Protein AF-A0A9E7ER27-F1 (afdb_monomer_lite)

Sequence (332 aa):
MGSEGPSVVTVHVTGFKKFHGVSENPTEIIVRNLKGFMQKKGLPEGLVLGSCNVLEAAGEGALPRLYETLQLAVAGQRNETSNRGQIIWLHLGVNSGATRFAIENQAVNEATFRCPDEMGWKPQRVPIVYSDGSIARVREEQGRGGAKGLHEELWKDEGGDKGRKRAVTGERGREGAGGIYQAGQQGQIQQRSSDKEKEREQRERNALATRGWAYLSDEDSIRGSCETSLPVNEIVKALSKMGYNITPSDDAGRFVCNFVYYHSLLFAEQNGMKSLFVHVPLFLTIDEETQMEFVASLLKKKRHQYRTIEVFWRQADHSLICKEGRLRVRLQ

Structure (mmCIF, N/CA/C/O backbone):
data_AF-A0A9E7ER27-F1
#
_entry.id   AF-A0A9E7ER27-F1
#
loop_
_atom_site.group_PDB
_atom_site.id
_atom_site.type_symbol
_atom_site.label_atom_id
_atom_site.label_alt_id
_atom_site.label_comp_id
_atom_site.label_asym_id
_atom_site.label_entity_id
_atom_site.label_seq_id
_atom_site.pdbx_PDB_ins_code
_atom_site.Cartn_x
_atom_site.Cartn_y
_atom_site.Cartn_z
_atom_site.occupancy
_atom_site.B_iso_or_equiv
_atom_site.auth_seq_id
_atom_site.auth_comp_id
_atom_site.auth_asym_id
_atom_site.auth_atom_id
_atom_site.pdbx_PDB_model_num
ATOM 1 N N . MET A 1 1 ? -8.167 -12.922 38.224 1.00 37.00 1 MET A N 1
ATOM 2 C CA . MET A 1 1 ? -8.742 -12.614 36.898 1.00 37.00 1 MET A CA 1
ATOM 3 C C . MET A 1 1 ? -8.026 -11.380 36.367 1.00 37.00 1 MET A C 1
ATOM 5 O O . MET A 1 1 ? -8.475 -10.271 36.620 1.00 37.00 1 MET A O 1
ATOM 9 N N . GLY A 1 2 ? -6.848 -11.549 35.762 1.00 40.88 2 GLY A N 1
ATOM 10 C CA . GLY A 1 2 ? -6.137 -10.427 35.150 1.00 40.88 2 GLY A CA 1
ATOM 11 C C . GLY A 1 2 ? -6.887 -10.019 33.891 1.00 40.88 2 GLY A C 1
ATOM 12 O O . GLY A 1 2 ? -6.973 -10.806 32.954 1.00 40.88 2 GLY A O 1
ATOM 13 N N . SER A 1 3 ? -7.497 -8.838 33.886 1.00 44.44 3 SER A N 1
ATOM 14 C CA . SER A 1 3 ? -8.027 -8.256 32.660 1.00 44.44 3 SER A CA 1
ATOM 15 C C . SER A 1 3 ? -6.837 -7.892 31.777 1.00 44.44 3 SER A C 1
ATOM 17 O O . SER A 1 3 ? -6.185 -6.875 32.015 1.00 44.44 3 SER A O 1
ATOM 19 N N . GLU A 1 4 ? -6.520 -8.730 30.793 1.00 51.72 4 GLU A N 1
ATOM 20 C CA . GLU A 1 4 ? -5.626 -8.333 29.709 1.00 51.72 4 GLU A CA 1
ATOM 21 C C . GLU A 1 4 ? -6.205 -7.069 29.071 1.00 51.72 4 GLU A C 1
ATOM 23 O O . GLU A 1 4 ? -7.316 -7.079 28.525 1.00 51.72 4 GLU A O 1
ATOM 28 N N . GLY A 1 5 ? -5.477 -5.958 29.208 1.00 51.84 5 GLY A N 1
ATOM 29 C CA . GLY A 1 5 ? -5.817 -4.704 28.551 1.00 51.84 5 GLY A CA 1
ATOM 30 C C . GLY A 1 5 ? -5.948 -4.896 27.034 1.00 51.84 5 GLY A C 1
ATOM 31 O O . GLY A 1 5 ? -5.444 -5.877 26.479 1.00 51.84 5 GLY A O 1
ATOM 32 N N . PRO A 1 6 ? -6.652 -3.994 26.333 1.00 57.59 6 PRO A N 1
ATOM 33 C CA . PRO A 1 6 ? -6.825 -4.108 24.892 1.00 57.59 6 PRO A CA 1
ATOM 34 C C . PRO A 1 6 ? -5.461 -4.155 24.188 1.00 57.59 6 PRO A C 1
ATOM 36 O O . PRO A 1 6 ? -4.615 -3.289 24.397 1.00 57.59 6 PRO A O 1
ATOM 39 N N . SER A 1 7 ? -5.264 -5.165 23.338 1.00 71.50 7 SER A N 1
ATOM 40 C CA . SER A 1 7 ? -4.071 -5.309 22.500 1.00 71.50 7 SER A CA 1
ATOM 41 C C . SER A 1 7 ? -3.900 -4.064 21.624 1.00 71.50 7 SER A C 1
ATOM 43 O O . SER A 1 7 ? -4.784 -3.758 20.814 1.00 71.50 7 SER A O 1
ATOM 45 N N . VAL A 1 8 ? -2.784 -3.354 21.790 1.00 84.50 8 VAL A N 1
ATOM 46 C CA . VAL A 1 8 ? -2.450 -2.171 20.989 1.00 84.50 8 VAL A CA 1
ATOM 47 C C . VAL A 1 8 ? -2.109 -2.604 19.563 1.00 84.50 8 VAL A C 1
ATOM 49 O O . VAL A 1 8 ? -1.438 -3.613 19.355 1.00 84.50 8 VAL A O 1
ATOM 52 N N . VAL A 1 9 ? -2.580 -1.855 18.573 1.00 88.25 9 VAL A N 1
ATOM 53 C CA . VAL A 1 9 ? -2.272 -2.060 17.157 1.00 88.25 9 VAL A CA 1
ATOM 54 C C . VAL A 1 9 ? -1.560 -0.822 16.634 1.00 88.25 9 VAL A C 1
ATOM 56 O O . VAL A 1 9 ? -2.124 0.270 16.676 1.00 88.25 9 VAL A O 1
ATOM 59 N N . THR A 1 10 ? -0.350 -0.989 16.112 1.00 91.62 10 THR A N 1
ATOM 60 C CA . THR A 1 10 ? 0.417 0.088 15.483 1.00 91.62 10 THR A CA 1
ATOM 61 C C . THR A 1 10 ? 0.338 -0.046 13.970 1.00 91.62 10 THR A C 1
ATOM 63 O O . THR A 1 10 ? 0.730 -1.072 13.415 1.00 91.62 10 THR A O 1
ATOM 66 N N . VAL A 1 11 ? -0.146 0.993 13.289 1.00 94.31 11 VAL A N 1
ATOM 67 C CA . VAL A 1 11 ? -0.220 1.025 11.825 1.00 94.31 11 VAL A CA 1
ATOM 68 C C . VAL A 1 11 ? 0.791 2.012 11.274 1.00 94.31 11 VAL A C 1
ATOM 70 O O . VAL A 1 11 ? 0.765 3.193 11.613 1.00 94.31 11 VAL A O 1
ATOM 73 N N . HIS A 1 12 ? 1.660 1.532 10.399 1.00 96.38 12 HIS A N 1
ATOM 74 C CA . HIS A 1 12 ? 2.573 2.356 9.620 1.00 96.38 12 HIS A CA 1
ATOM 75 C C . HIS A 1 12 ? 2.038 2.459 8.200 1.00 96.38 12 HIS A C 1
ATOM 77 O O . HIS A 1 12 ? 1.644 1.451 7.616 1.00 96.38 12 HIS A O 1
ATOM 83 N N . VAL A 1 13 ? 2.020 3.668 7.648 1.00 98.19 13 VAL A N 1
ATOM 84 C CA . VAL A 1 13 ? 1.407 3.937 6.349 1.00 98.19 13 VAL A CA 1
ATOM 85 C C . VAL A 1 13 ? 2.461 4.406 5.364 1.00 98.19 13 VAL A C 1
ATOM 87 O O . VAL A 1 13 ? 3.286 5.263 5.692 1.00 98.19 13 VAL A O 1
ATOM 90 N N . THR A 1 14 ? 2.432 3.875 4.144 1.00 98.50 14 THR A N 1
ATOM 91 C CA . THR A 1 14 ? 3.245 4.412 3.055 1.00 98.50 14 THR A CA 1
ATOM 92 C C . THR A 1 14 ? 2.420 4.809 1.849 1.00 98.50 14 THR A C 1
ATOM 94 O O . THR A 1 14 ? 1.388 4.212 1.565 1.00 98.50 14 THR A O 1
ATOM 97 N N . GLY A 1 15 ? 2.922 5.791 1.113 1.00 98.19 15 GLY A N 1
ATOM 98 C CA . GLY A 1 15 ? 2.423 6.192 -0.200 1.00 98.19 15 GLY A CA 1
ATOM 99 C C . GLY A 1 15 ? 3.591 6.302 -1.168 1.00 98.19 15 GLY A C 1
ATOM 100 O O . GLY A 1 15 ? 4.733 6.037 -0.788 1.00 98.19 15 GLY A O 1
ATOM 101 N N . PHE A 1 16 ? 3.331 6.730 -2.395 1.00 97.06 16 PHE A N 1
ATOM 102 C CA . PHE A 1 16 ? 4.373 6.914 -3.402 1.00 97.06 16 PHE A CA 1
ATOM 103 C C . PHE A 1 16 ? 4.450 8.366 -3.828 1.00 97.06 16 PHE A C 1
ATOM 105 O O . PHE A 1 16 ? 3.424 9.035 -3.920 1.00 97.06 16 PHE A O 1
ATOM 112 N N . LYS A 1 17 ? 5.661 8.834 -4.136 1.00 94.88 17 LYS A N 1
ATOM 113 C CA . LYS A 1 17 ? 5.862 10.115 -4.811 1.00 94.88 17 LYS A CA 1
ATOM 114 C C . LYS A 1 17 ? 5.131 10.141 -6.155 1.00 94.88 17 LYS A C 1
ATOM 116 O O . LYS A 1 17 ? 4.705 9.110 -6.692 1.00 94.88 17 LYS A O 1
ATOM 121 N N . LYS A 1 18 ? 4.994 11.335 -6.724 1.00 89.31 18 LYS A N 1
ATOM 122 C CA . LYS A 1 18 ? 4.611 11.489 -8.135 1.00 89.31 18 LYS A CA 1
ATOM 123 C C . LYS A 1 18 ? 5.526 10.700 -9.082 1.00 89.31 18 LYS A C 1
ATOM 125 O O . LYS A 1 18 ? 6.693 10.468 -8.776 1.00 89.31 18 LYS A O 1
ATOM 130 N N . PHE A 1 19 ? 4.976 10.337 -10.236 1.00 82.00 19 PHE A N 1
ATOM 131 C CA . PHE A 1 19 ? 5.692 9.687 -11.331 1.00 82.00 19 PHE A CA 1
ATOM 132 C C . PHE A 1 19 ? 5.338 10.333 -12.678 1.00 82.00 19 PHE A C 1
ATOM 134 O O . PHE A 1 19 ? 4.418 11.152 -12.761 1.00 82.00 19 PHE A O 1
ATOM 141 N N . HIS A 1 20 ? 6.077 9.983 -13.729 1.00 67.19 20 HIS A N 1
ATOM 142 C CA . HIS A 1 20 ? 5.993 10.581 -15.056 1.00 67.19 20 HIS A CA 1
ATOM 143 C C . HIS A 1 20 ? 4.550 10.692 -15.563 1.00 67.19 20 HIS A C 1
ATOM 145 O O . HIS A 1 20 ? 3.798 9.718 -15.606 1.00 67.19 20 HIS A O 1
ATOM 151 N N . GLY A 1 21 ? 4.186 11.902 -15.995 1.00 63.62 21 GLY A N 1
ATOM 152 C CA . GLY A 1 21 ? 2.881 12.202 -16.588 1.00 63.62 21 GLY A CA 1
ATOM 153 C C . GLY A 1 21 ? 1.751 12.449 -15.587 1.00 63.62 21 GLY A C 1
ATOM 154 O O . GLY A 1 21 ? 0.652 12.797 -16.010 1.00 63.62 21 GLY A O 1
ATOM 155 N N . VAL A 1 22 ? 2.004 12.326 -14.281 1.00 65.06 22 VAL A N 1
ATOM 156 C CA . VAL A 1 22 ? 1.027 12.628 -13.232 1.00 65.06 22 VAL A CA 1
ATOM 157 C C . VAL A 1 22 ? 1.534 13.818 -12.418 1.00 65.06 22 VAL A C 1
ATOM 159 O O . VAL A 1 22 ? 2.542 13.724 -11.719 1.00 65.06 22 VAL A O 1
ATOM 162 N N . SER A 1 23 ? 0.846 14.962 -12.515 1.00 73.56 23 SER A N 1
ATOM 163 C CA . SER A 1 23 ? 1.220 16.181 -11.780 1.00 73.56 23 SER A CA 1
ATOM 164 C C . SER A 1 23 ? 1.167 15.986 -10.264 1.00 73.56 23 SER A C 1
ATOM 166 O O . SER A 1 23 ? 1.916 16.637 -9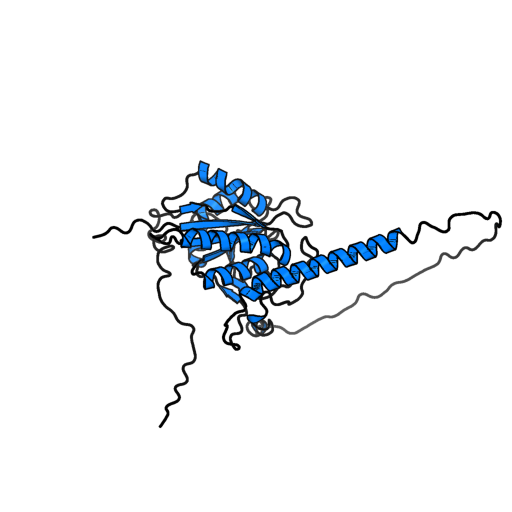.537 1.00 73.56 23 SER A O 1
ATOM 168 N N . GLU A 1 24 ? 0.313 15.068 -9.806 1.00 85.00 24 GLU A N 1
ATOM 169 C CA . GLU A 1 24 ? 0.005 14.845 -8.402 1.00 85.00 24 GLU A CA 1
ATOM 170 C C . GLU A 1 24 ? -0.392 13.386 -8.133 1.00 85.00 24 GLU A C 1
ATOM 172 O O . GLU A 1 24 ? -1.309 12.858 -8.761 1.00 85.00 24 GLU A O 1
ATOM 177 N N . ASN A 1 25 ? 0.289 12.722 -7.196 1.00 94.12 25 ASN A N 1
ATOM 178 C CA . ASN A 1 25 ? -0.083 11.379 -6.754 1.00 94.12 25 ASN A CA 1
ATOM 179 C C . ASN A 1 25 ? -0.953 11.481 -5.486 1.00 94.12 25 ASN A C 1
ATOM 181 O O . ASN A 1 25 ? -0.429 11.896 -4.449 1.00 94.12 25 ASN A O 1
ATOM 185 N N . PRO A 1 26 ? -2.232 11.054 -5.524 1.00 96.38 26 PRO A N 1
ATOM 186 C CA . PRO A 1 26 ? -3.130 11.074 -4.367 1.00 96.38 26 PRO A CA 1
ATOM 187 C C . PRO A 1 26 ? -2.516 10.479 -3.099 1.00 96.38 26 PRO A C 1
ATOM 189 O O . PRO A 1 26 ? -2.680 11.006 -2.001 1.00 96.38 26 PRO A O 1
ATOM 192 N N . THR A 1 27 ? -1.748 9.397 -3.244 1.00 97.69 27 THR A N 1
ATOM 193 C CA . THR A 1 27 ? -1.165 8.679 -2.104 1.00 97.69 27 THR A CA 1
ATOM 194 C C . THR A 1 27 ? -0.058 9.464 -1.409 1.00 97.69 27 THR A C 1
ATOM 196 O O . THR A 1 27 ? 0.111 9.326 -0.199 1.00 97.69 27 THR A O 1
ATOM 199 N N . GLU A 1 28 ? 0.664 10.327 -2.131 1.00 97.44 28 GLU A N 1
ATOM 200 C CA . GLU A 1 28 ? 1.649 11.230 -1.535 1.00 97.44 28 GLU A CA 1
ATOM 201 C C . GLU A 1 28 ? 0.965 12.219 -0.586 1.00 97.44 28 GLU A C 1
ATOM 203 O O . GLU A 1 28 ? 1.408 12.404 0.549 1.00 97.44 28 GLU A O 1
ATOM 208 N N . ILE A 1 29 ? -0.133 12.823 -1.042 1.00 97.25 29 ILE A N 1
ATOM 209 C CA . ILE A 1 29 ? -0.886 13.832 -0.290 1.00 97.25 29 ILE A CA 1
ATOM 210 C C . ILE A 1 29 ? -1.576 13.200 0.909 1.00 97.25 29 ILE A C 1
ATOM 212 O O . ILE A 1 29 ? -1.400 13.674 2.034 1.00 97.25 29 ILE A O 1
ATOM 216 N N . ILE A 1 30 ? -2.275 12.082 0.688 1.00 98.31 30 ILE A N 1
ATOM 217 C CA . ILE A 1 30 ? -2.963 11.348 1.749 1.00 98.31 30 ILE A CA 1
ATOM 218 C C . ILE A 1 30 ? -1.990 11.030 2.882 1.00 98.31 30 ILE A C 1
ATOM 220 O O . ILE A 1 30 ? -2.252 11.359 4.035 1.00 98.31 30 ILE A O 1
ATOM 224 N N . VAL A 1 31 ? -0.830 10.448 2.570 1.00 97.88 31 VAL A N 1
ATOM 225 C CA . VAL A 1 31 ? 0.126 10.009 3.595 1.00 97.88 31 VAL A CA 1
ATOM 226 C C . VAL A 1 31 ? 0.788 11.181 4.313 1.00 97.88 31 VAL A C 1
ATOM 228 O O . VAL A 1 31 ? 0.968 11.113 5.530 1.00 97.88 31 VAL A O 1
ATOM 231 N N . ARG A 1 32 ? 1.097 12.280 3.613 1.00 97.69 32 ARG A N 1
ATOM 232 C CA . ARG A 1 32 ? 1.622 13.504 4.247 1.00 97.69 32 ARG A CA 1
ATOM 233 C C . ARG A 1 32 ? 0.618 14.120 5.224 1.00 97.69 32 ARG A C 1
ATOM 235 O O . ARG A 1 32 ? 1.011 14.567 6.302 1.00 97.69 32 ARG A O 1
ATOM 242 N N . ASN A 1 33 ? -0.667 14.103 4.876 1.00 97.81 33 ASN A N 1
ATOM 243 C CA . ASN A 1 33 ? -1.721 14.764 5.645 1.00 97.81 33 ASN A CA 1
ATOM 244 C C . ASN A 1 33 ? -2.359 13.857 6.713 1.00 97.81 33 ASN A C 1
ATOM 246 O O . ASN A 1 33 ? -2.969 14.362 7.663 1.00 97.81 33 ASN A O 1
ATOM 250 N N . LEU A 1 34 ? -2.191 12.532 6.613 1.00 96.69 34 LEU A N 1
ATOM 251 C CA . LEU A 1 34 ? -2.889 11.538 7.436 1.00 96.69 34 LEU A CA 1
ATOM 252 C C . LEU A 1 34 ? -2.716 11.763 8.936 1.00 96.69 34 LEU A C 1
ATOM 254 O O . LEU A 1 34 ? -3.693 11.711 9.6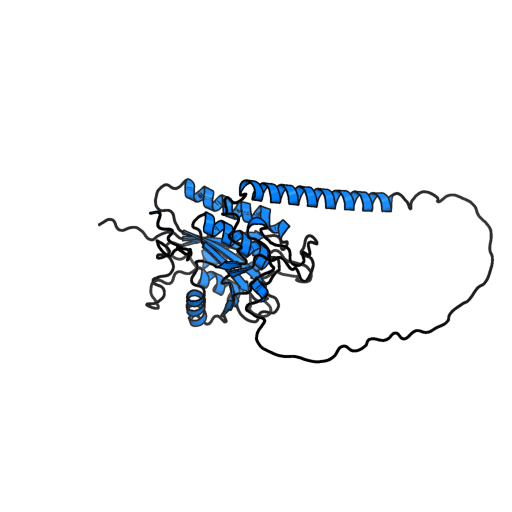80 1.00 96.69 34 LEU A O 1
ATOM 258 N N . LYS A 1 35 ? -1.496 12.058 9.397 1.00 95.38 35 LYS A N 1
ATOM 259 C CA . LYS A 1 35 ? -1.239 12.268 10.829 1.00 95.38 35 LYS A CA 1
ATOM 260 C C . LYS A 1 35 ? -2.052 13.438 11.387 1.00 95.38 35 LYS A C 1
ATOM 262 O O . LYS A 1 35 ? -2.719 13.282 12.408 1.00 95.38 35 LYS A O 1
ATOM 267 N N . GLY A 1 36 ? -2.039 14.582 10.702 1.00 96.00 36 GLY A N 1
ATOM 268 C CA . GLY A 1 36 ? -2.812 15.760 11.105 1.00 96.00 36 GLY A CA 1
ATOM 269 C C . GLY A 1 36 ? -4.320 15.530 10.998 1.00 96.00 36 GLY A C 1
ATOM 270 O O . GLY A 1 36 ? -5.079 15.961 11.865 1.00 96.00 36 GLY A O 1
ATOM 271 N N . PHE A 1 37 ? -4.760 14.797 9.974 1.00 95.56 37 PHE A N 1
ATOM 272 C CA . PHE A 1 37 ? -6.163 14.430 9.796 1.00 95.56 37 PHE A CA 1
ATOM 273 C C . PHE A 1 37 ? -6.677 13.531 10.930 1.00 95.56 37 PHE A C 1
ATOM 275 O O . PHE A 1 37 ? -7.705 13.824 11.543 1.00 95.56 37 PHE A O 1
ATOM 282 N N . MET A 1 38 ? -5.927 12.481 11.278 1.00 92.25 38 MET A N 1
ATOM 283 C CA . MET A 1 38 ? -6.289 11.550 12.351 1.00 92.25 38 MET A CA 1
ATOM 284 C C . MET A 1 38 ? -6.231 12.204 13.736 1.00 92.25 38 MET A C 1
ATOM 286 O O . MET A 1 38 ? -7.061 11.891 14.585 1.00 92.25 38 MET A O 1
ATOM 290 N N . GLN A 1 39 ? -5.315 13.152 13.965 1.00 91.50 39 GLN A N 1
ATOM 291 C CA . GLN A 1 39 ? -5.285 13.947 15.200 1.00 91.50 39 GLN A CA 1
ATOM 292 C C . GLN A 1 39 ? -6.556 14.788 15.375 1.00 91.50 39 GLN A C 1
ATOM 294 O O . GLN A 1 39 ? -7.099 14.844 16.474 1.00 91.50 39 GLN A O 1
ATOM 299 N N . LYS A 1 40 ? -7.063 15.397 14.295 1.00 93.19 40 LYS A N 1
ATOM 300 C CA . LYS A 1 40 ? -8.311 16.178 14.323 1.00 93.19 40 LYS A CA 1
ATOM 301 C C . LYS A 1 40 ? -9.553 15.298 14.491 1.00 93.19 40 LYS A C 1
ATOM 303 O O . LYS A 1 40 ? -10.481 15.682 15.193 1.00 93.19 40 LYS A O 1
ATOM 308 N N . LYS A 1 41 ? -9.584 14.128 13.845 1.00 89.25 41 LYS A N 1
ATOM 309 C CA . LYS A 1 41 ? -10.714 13.179 13.902 1.00 89.25 41 LYS A CA 1
ATOM 310 C C . LYS A 1 41 ? -10.763 12.346 15.185 1.00 89.25 41 LYS A C 1
ATOM 312 O O . LYS A 1 41 ? -11.825 11.817 15.508 1.00 89.25 41 LYS A O 1
ATOM 317 N N . GLY A 1 42 ? -9.635 12.211 15.875 1.00 86.12 42 GLY A N 1
ATOM 318 C CA . GLY A 1 42 ? -9.448 11.278 16.979 1.00 86.12 42 GLY A CA 1
ATOM 319 C C . GLY A 1 42 ? -9.028 9.889 16.490 1.00 86.12 42 GLY A C 1
ATOM 320 O O . GLY A 1 42 ? -9.596 9.331 15.546 1.00 86.12 42 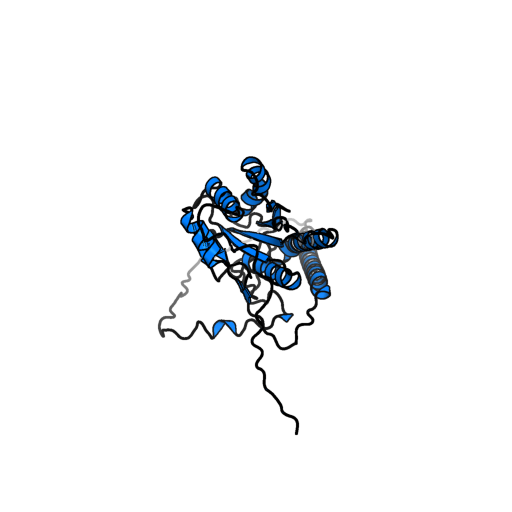GLY A O 1
ATOM 321 N N . LEU A 1 43 ? -8.024 9.319 17.158 1.00 84.50 43 LEU A N 1
ATOM 322 C CA . LEU A 1 43 ? -7.609 7.933 16.955 1.00 84.50 43 LEU A CA 1
ATOM 323 C C . LEU A 1 43 ? -8.496 6.997 17.798 1.00 84.50 43 LEU A C 1
ATOM 325 O O . LEU A 1 43 ? -8.802 7.326 18.945 1.00 84.50 43 LEU A O 1
ATOM 329 N N . PRO A 1 44 ? -8.916 5.836 17.262 1.00 82.62 44 PRO A N 1
ATOM 330 C CA . PRO A 1 44 ? -9.591 4.808 18.046 1.00 82.62 44 PRO A CA 1
ATOM 331 C C . PRO A 1 44 ? -8.753 4.349 19.240 1.00 82.62 44 PRO A C 1
ATOM 333 O O . PRO A 1 44 ? -7.528 4.260 19.156 1.00 82.62 44 PRO A O 1
ATOM 336 N N . GLU A 1 45 ? -9.423 3.965 20.324 1.00 83.12 45 GLU A N 1
ATOM 337 C CA . GLU A 1 45 ? -8.763 3.352 21.475 1.00 83.12 45 GLU A CA 1
ATOM 338 C C . GLU A 1 45 ? -7.996 2.083 21.058 1.00 83.12 45 GLU A C 1
ATOM 340 O O . GLU A 1 45 ? -8.527 1.205 20.367 1.00 83.12 45 GLU A O 1
ATOM 345 N N . GLY A 1 46 ? -6.732 1.993 21.475 1.00 82.88 46 GLY A N 1
ATOM 346 C CA . GLY A 1 46 ? -5.847 0.877 21.144 1.00 82.88 46 GLY A CA 1
ATOM 347 C C . GLY A 1 46 ? -5.251 0.918 19.732 1.00 82.88 46 GLY A C 1
ATOM 348 O O . GLY A 1 46 ? -4.596 -0.049 19.355 1.00 82.88 46 GLY A O 1
ATOM 349 N N . LEU A 1 47 ? -5.445 1.995 18.958 1.00 88.25 47 LEU A N 1
ATOM 350 C CA . LEU A 1 47 ? -4.749 2.221 17.688 1.00 88.25 47 LEU A CA 1
ATOM 351 C C . LEU A 1 47 ? -3.658 3.288 17.845 1.00 88.25 47 LEU A C 1
ATOM 353 O O . LEU A 1 47 ? -3.935 4.420 18.239 1.00 88.25 47 LEU A O 1
ATOM 357 N N . VAL A 1 48 ? -2.438 2.957 17.434 1.00 90.56 48 VAL A N 1
ATOM 358 C CA . VAL A 1 48 ? -1.323 3.896 17.292 1.00 90.56 48 VAL A CA 1
ATOM 359 C C . VAL A 1 48 ? -1.034 4.087 15.807 1.00 90.56 48 VAL A C 1
ATOM 361 O O . VAL A 1 48 ? -0.755 3.132 15.086 1.00 90.56 48 VAL A O 1
ATOM 364 N N . LEU A 1 49 ? -1.077 5.331 15.329 1.00 92.94 49 LEU A N 1
ATOM 365 C CA . LEU A 1 49 ? -0.553 5.661 14.006 1.00 92.94 49 LEU A CA 1
ATOM 366 C C . LEU A 1 49 ? 0.961 5.870 14.127 1.00 92.94 49 LEU A C 1
ATOM 368 O O . LEU A 1 49 ? 1.403 6.839 14.745 1.00 92.94 49 LEU A O 1
ATOM 372 N N . GLY A 1 50 ? 1.732 4.937 13.571 1.00 93.31 50 GLY A N 1
ATOM 373 C CA . GLY A 1 50 ? 3.190 4.956 13.543 1.00 93.31 50 GLY A CA 1
ATOM 374 C C . GLY A 1 50 ? 3.739 5.949 12.515 1.00 93.31 50 GLY A C 1
ATOM 375 O O . GLY A 1 50 ? 3.350 7.118 12.462 1.00 93.31 50 GLY A O 1
ATOM 376 N N . SER A 1 51 ? 4.680 5.500 11.687 1.00 95.25 51 SER A N 1
ATOM 377 C CA . SER A 1 51 ? 5.256 6.340 10.632 1.00 95.25 51 SER A CA 1
ATOM 378 C C . SER A 1 51 ? 4.309 6.490 9.439 1.00 95.25 51 SER A C 1
ATOM 380 O O . SER A 1 51 ? 3.574 5.571 9.086 1.00 95.25 51 SER A O 1
ATOM 382 N N . CYS A 1 52 ? 4.355 7.660 8.803 1.00 97.38 52 CYS A N 1
ATOM 383 C CA . CYS A 1 52 ? 3.711 7.950 7.524 1.00 97.38 52 CYS A CA 1
ATOM 384 C C . CYS A 1 52 ? 4.817 8.358 6.543 1.00 97.38 52 CYS A C 1
ATOM 386 O O . CYS A 1 52 ? 5.373 9.447 6.674 1.00 97.38 52 CYS A O 1
ATOM 388 N N . ASN A 1 53 ? 5.196 7.465 5.626 1.00 97.25 53 ASN A N 1
ATOM 389 C CA . ASN A 1 53 ? 6.374 7.632 4.768 1.00 97.25 53 ASN A CA 1
ATOM 390 C C . ASN A 1 53 ? 6.002 7.627 3.282 1.00 97.25 53 ASN A C 1
ATOM 392 O O . ASN A 1 53 ? 5.261 6.767 2.820 1.00 97.25 53 ASN A O 1
ATOM 396 N N . VAL A 1 54 ? 6.566 8.551 2.508 1.00 97.88 54 VAL A N 1
ATOM 397 C CA . VAL A 1 54 ? 6.403 8.571 1.047 1.00 97.88 54 VAL A CA 1
ATOM 398 C C . VAL A 1 54 ? 7.622 7.906 0.407 1.00 97.88 54 VAL A C 1
ATOM 400 O O . VAL A 1 54 ? 8.753 8.325 0.656 1.00 97.88 54 VAL A O 1
ATOM 403 N N . LEU A 1 55 ? 7.391 6.856 -0.379 1.00 97.56 55 LEU A N 1
ATOM 404 C CA . LEU A 1 55 ? 8.409 6.085 -1.093 1.00 97.56 55 LEU A CA 1
ATOM 405 C C . LEU A 1 55 ? 8.651 6.662 -2.491 1.00 97.56 55 LEU A C 1
ATOM 407 O O . LEU A 1 55 ? 7.756 7.274 -3.077 1.00 97.56 55 LEU A O 1
ATOM 411 N N . GLU A 1 56 ? 9.838 6.438 -3.053 1.00 95.56 56 GLU A N 1
ATOM 412 C CA . GLU A 1 56 ? 10.071 6.694 -4.478 1.00 95.56 56 GLU A CA 1
ATOM 413 C C . GLU A 1 56 ? 9.110 5.853 -5.326 1.00 95.56 56 GLU A C 1
ATOM 415 O O . GLU A 1 56 ? 8.879 4.680 -5.030 1.00 95.56 56 GLU A O 1
ATOM 420 N N . ALA A 1 57 ? 8.583 6.414 -6.414 1.00 94.25 57 ALA A N 1
ATOM 421 C CA . ALA A 1 57 ? 7.816 5.659 -7.406 1.00 94.25 57 ALA A CA 1
ATOM 422 C C . ALA A 1 57 ? 8.749 4.869 -8.349 1.00 94.25 57 ALA A C 1
ATOM 424 O O . ALA A 1 57 ? 8.621 4.912 -9.571 1.00 94.25 57 ALA A O 1
ATOM 425 N N . ALA A 1 58 ? 9.714 4.164 -7.756 1.00 94.88 58 ALA A N 1
ATOM 426 C CA . ALA A 1 58 ? 10.719 3.348 -8.418 1.00 94.88 58 ALA A CA 1
ATOM 427 C C . ALA A 1 58 ? 10.925 2.056 -7.630 1.00 94.88 58 ALA A C 1
ATOM 429 O O . ALA A 1 58 ? 10.987 2.099 -6.405 1.00 94.88 58 ALA A O 1
ATOM 430 N N . GLY A 1 59 ? 11.023 0.913 -8.310 1.00 92.94 59 GLY A N 1
ATOM 431 C CA . GLY A 1 59 ? 11.064 -0.398 -7.654 1.00 92.94 59 GLY A CA 1
ATOM 432 C C . GLY A 1 59 ? 12.272 -0.531 -6.725 1.00 92.94 59 GLY A C 1
ATOM 433 O O . GLY A 1 59 ? 12.131 -0.510 -5.503 1.00 92.94 59 GLY A O 1
ATOM 434 N N . GLU A 1 60 ? 13.475 -0.581 -7.300 1.00 93.44 60 GLU A N 1
ATOM 435 C CA . GLU A 1 60 ? 14.726 -0.632 -6.526 1.00 93.44 60 GLU A CA 1
ATOM 436 C C . GLU A 1 60 ? 14.950 0.644 -5.691 1.00 93.44 60 GLU A C 1
ATOM 438 O O . GLU A 1 60 ? 15.506 0.576 -4.593 1.00 93.44 60 GLU A O 1
ATOM 443 N N . GLY A 1 61 ? 14.481 1.799 -6.179 1.00 94.81 61 GLY A N 1
ATOM 444 C CA . GLY A 1 61 ? 14.592 3.089 -5.490 1.00 94.81 61 GLY A CA 1
ATOM 445 C C . GLY A 1 61 ? 13.742 3.205 -4.220 1.00 94.81 61 GLY A C 1
ATOM 446 O O . GLY A 1 61 ? 14.112 3.933 -3.301 1.00 94.81 61 GLY A O 1
ATOM 447 N N . ALA A 1 62 ? 12.631 2.469 -4.123 1.00 96.50 62 ALA A N 1
ATOM 448 C CA . ALA A 1 62 ? 11.777 2.447 -2.936 1.00 96.50 62 ALA A CA 1
ATOM 449 C C . ALA A 1 62 ? 12.363 1.602 -1.794 1.00 96.50 62 ALA A C 1
ATOM 451 O O . ALA A 1 62 ? 12.056 1.861 -0.626 1.00 96.50 62 ALA A O 1
ATOM 452 N N . LEU A 1 63 ? 13.203 0.607 -2.112 1.00 95.44 63 LEU A N 1
ATOM 453 C CA . LEU A 1 63 ? 13.682 -0.391 -1.150 1.00 95.44 63 LEU A CA 1
ATOM 454 C C . LEU A 1 63 ? 14.403 0.196 0.069 1.00 95.44 63 LEU A C 1
ATOM 456 O O . LEU A 1 63 ? 14.068 -0.231 1.175 1.00 95.44 63 LEU A O 1
ATOM 460 N N . PRO A 1 64 ? 15.334 1.166 -0.055 1.00 95.06 64 PRO A N 1
ATOM 461 C CA . PRO A 1 64 ? 16.052 1.679 1.110 1.00 95.06 64 PRO A CA 1
ATOM 462 C C . PRO A 1 64 ? 15.107 2.256 2.168 1.00 95.06 64 PRO A C 1
ATOM 464 O O . PRO A 1 64 ? 15.181 1.883 3.338 1.00 95.06 64 PRO A O 1
ATOM 467 N N . ARG A 1 65 ? 14.156 3.106 1.753 1.00 95.62 65 ARG A N 1
ATOM 468 C CA . ARG A 1 65 ? 13.189 3.721 2.673 1.00 95.62 65 ARG A CA 1
ATOM 469 C C . ARG A 1 65 ? 12.149 2.722 3.171 1.00 95.62 65 ARG A C 1
ATOM 471 O O . ARG A 1 65 ? 11.720 2.822 4.323 1.00 95.62 65 ARG A O 1
ATOM 478 N N . LEU A 1 66 ? 11.740 1.774 2.326 1.00 96.62 66 LEU A N 1
ATOM 479 C CA . LEU A 1 66 ? 10.839 0.693 2.715 1.00 96.62 66 LEU A CA 1
ATOM 480 C C . LEU A 1 66 ? 11.463 -0.135 3.841 1.00 96.62 66 LEU A C 1
ATOM 482 O O . LEU A 1 66 ? 10.896 -0.202 4.927 1.00 96.62 66 LEU A O 1
ATOM 486 N N . TYR A 1 67 ? 12.646 -0.706 3.622 1.00 95.44 67 TYR A N 1
ATOM 487 C CA . TYR A 1 67 ? 13.297 -1.569 4.604 1.00 95.44 67 TYR A CA 1
ATOM 488 C C . TYR A 1 67 ? 13.703 -0.831 5.875 1.00 95.44 67 TYR A C 1
ATOM 490 O O . TYR A 1 67 ? 13.517 -1.377 6.958 1.00 95.44 67 TYR A O 1
ATOM 498 N N . GLU A 1 68 ? 14.168 0.417 5.778 1.00 92.94 68 GLU A N 1
ATOM 499 C CA . GLU A 1 68 ? 14.391 1.263 6.955 1.00 92.94 68 GLU A CA 1
ATOM 500 C C . GLU A 1 68 ? 13.106 1.386 7.792 1.00 92.94 68 GLU A C 1
ATOM 502 O O . GLU A 1 68 ? 13.117 1.164 9.003 1.00 92.94 68 GLU A O 1
ATOM 507 N N . THR A 1 69 ? 11.974 1.672 7.140 1.00 92.38 69 THR A N 1
ATOM 508 C CA . THR A 1 69 ? 10.666 1.781 7.802 1.00 92.38 69 THR A CA 1
ATOM 509 C C . THR A 1 69 ? 10.277 0.470 8.484 1.00 92.38 69 THR A C 1
ATOM 511 O O . THR A 1 69 ? 9.900 0.486 9.657 1.00 92.38 69 THR A O 1
ATOM 514 N N . LEU A 1 70 ? 10.407 -0.652 7.769 1.00 92.81 70 LEU A N 1
ATOM 515 C CA . LEU A 1 70 ? 10.073 -1.990 8.256 1.00 92.81 70 LEU A CA 1
ATOM 516 C C . LEU A 1 70 ? 10.926 -2.392 9.472 1.00 92.81 70 LEU A C 1
ATOM 518 O O . LEU A 1 70 ? 10.401 -2.844 10.490 1.00 92.81 70 LEU A O 1
ATOM 522 N N . GLN A 1 71 ? 12.240 -2.178 9.393 1.00 92.12 71 GLN A N 1
ATOM 523 C CA . GLN A 1 71 ? 13.195 -2.553 10.436 1.00 92.12 71 GLN A CA 1
ATOM 524 C C . GLN A 1 71 ? 13.050 -1.698 11.697 1.00 92.12 71 GLN A C 1
ATOM 526 O O . GLN A 1 71 ? 13.103 -2.239 12.803 1.00 92.12 71 GLN A O 1
ATOM 531 N N . LEU A 1 72 ? 12.820 -0.388 11.557 1.00 89.56 72 LEU A N 1
ATOM 532 C CA . LEU A 1 72 ? 12.657 0.509 12.703 1.00 89.56 72 LEU A CA 1
ATOM 533 C C . LEU A 1 72 ? 11.454 0.128 13.575 1.00 89.56 72 LEU A C 1
ATOM 535 O O . LEU A 1 72 ? 11.570 0.160 14.800 1.00 89.56 72 LEU A O 1
ATOM 539 N N . ALA A 1 73 ? 10.320 -0.275 12.988 1.00 86.56 73 ALA A N 1
ATOM 540 C CA . ALA A 1 73 ? 9.178 -0.689 13.808 1.00 86.56 73 ALA A CA 1
ATOM 541 C C . ALA A 1 73 ? 9.415 -2.028 14.515 1.00 86.56 73 ALA A C 1
ATOM 543 O O . ALA A 1 73 ? 9.029 -2.179 15.674 1.00 86.56 73 ALA A O 1
ATOM 544 N N . VAL A 1 74 ? 10.097 -2.979 13.863 1.00 85.44 74 VAL A N 1
ATOM 545 C CA . VAL A 1 74 ? 10.483 -4.248 14.505 1.00 85.44 74 VAL A CA 1
ATOM 546 C C . VAL A 1 74 ? 11.442 -3.999 15.668 1.00 85.44 74 VAL A C 1
ATOM 548 O O . VAL A 1 74 ? 11.263 -4.567 16.746 1.00 85.44 74 VAL A O 1
ATOM 551 N N . ALA A 1 75 ? 12.446 -3.139 15.478 1.00 85.06 75 ALA A N 1
ATOM 552 C CA . ALA A 1 75 ? 13.393 -2.775 16.528 1.00 85.06 75 ALA A CA 1
ATOM 553 C C . ALA A 1 75 ? 12.693 -2.089 17.712 1.00 85.06 75 ALA A C 1
ATOM 555 O O . ALA A 1 75 ? 12.968 -2.432 18.861 1.00 85.06 75 ALA A O 1
ATOM 556 N N . GLY A 1 76 ? 11.736 -1.195 17.438 1.00 76.94 76 GLY A N 1
ATOM 557 C CA . GLY A 1 76 ? 10.912 -0.551 18.462 1.00 76.94 76 GLY A CA 1
ATOM 558 C C . GLY A 1 76 ? 10.165 -1.550 19.352 1.00 76.94 76 GLY A C 1
ATOM 559 O O . GLY A 1 76 ? 10.153 -1.385 20.568 1.00 76.94 76 GLY A O 1
ATOM 560 N N . GLN A 1 77 ? 9.635 -2.641 18.785 1.00 69.00 77 GLN A N 1
ATOM 561 C CA . GLN A 1 77 ? 8.944 -3.673 19.572 1.00 69.00 77 GLN A CA 1
ATOM 562 C C . GLN A 1 77 ? 9.846 -4.557 20.424 1.00 69.00 77 GLN A C 1
ATOM 564 O O . GLN A 1 77 ? 9.376 -5.147 21.394 1.00 69.00 77 GLN A O 1
ATOM 569 N N . ARG A 1 78 ? 11.124 -4.721 20.066 1.00 63.84 78 ARG A N 1
ATOM 570 C CA . ARG A 1 78 ? 12.043 -5.565 20.849 1.00 63.84 78 ARG A CA 1
ATOM 571 C C . ARG A 1 78 ? 12.422 -4.928 22.187 1.00 63.84 78 ARG A C 1
ATOM 573 O O . ARG A 1 78 ? 12.798 -5.656 23.099 1.00 63.84 78 ARG A O 1
ATOM 580 N N . ASN A 1 79 ? 12.293 -3.608 22.304 1.00 60.78 79 ASN A N 1
ATOM 581 C CA . ASN A 1 79 ? 12.647 -2.865 23.511 1.00 60.78 79 ASN A CA 1
ATOM 582 C C . ASN A 1 79 ? 11.509 -2.800 24.548 1.00 60.78 79 ASN A C 1
ATOM 584 O O . ASN A 1 79 ? 11.773 -2.473 25.703 1.00 60.78 79 ASN A O 1
ATOM 588 N N . GLU A 1 80 ? 10.266 -3.131 24.177 1.00 59.22 80 GLU A N 1
ATOM 589 C CA . GLU A 1 80 ? 9.111 -3.122 25.084 1.00 59.22 80 GLU A CA 1
ATOM 590 C C . GLU A 1 80 ? 8.774 -4.549 25.553 1.00 59.22 80 GLU A C 1
ATOM 592 O O . GLU A 1 80 ? 8.370 -5.414 24.778 1.00 59.22 80 GLU A O 1
ATOM 597 N N . THR A 1 81 ? 8.967 -4.824 26.846 1.00 52.50 81 THR A N 1
ATOM 598 C CA . THR A 1 81 ? 8.885 -6.174 27.440 1.00 52.50 81 THR A CA 1
ATOM 599 C C . THR A 1 81 ? 7.481 -6.594 27.889 1.00 52.50 81 THR A C 1
ATOM 601 O O . THR A 1 81 ? 7.312 -7.700 28.395 1.00 52.50 81 THR A O 1
ATOM 604 N N . SER A 1 82 ? 6.457 -5.750 27.727 1.00 52.22 82 SER A N 1
ATOM 605 C CA . SER A 1 82 ? 5.087 -6.027 28.188 1.00 52.22 82 SER A CA 1
ATOM 606 C C . SER A 1 82 ? 4.067 -5.702 27.096 1.00 52.22 82 SER A C 1
ATOM 608 O O . SER A 1 82 ? 3.951 -4.553 26.693 1.00 52.22 82 SER A O 1
ATOM 610 N N . ASN A 1 83 ? 3.319 -6.720 26.647 1.00 55.47 83 ASN A N 1
ATOM 611 C CA . ASN A 1 83 ? 2.335 -6.681 25.552 1.00 55.47 83 ASN A CA 1
ATOM 612 C C . ASN A 1 83 ? 2.902 -6.249 24.187 1.00 55.47 83 ASN A C 1
ATOM 614 O O . ASN A 1 83 ? 2.803 -5.087 23.796 1.00 55.47 83 ASN A O 1
ATOM 618 N N . ARG A 1 84 ? 3.404 -7.214 23.399 1.00 67.38 84 ARG A N 1
ATOM 619 C CA . ARG A 1 84 ? 3.677 -6.985 21.971 1.00 67.38 84 ARG A CA 1
ATOM 620 C C . ARG A 1 84 ? 2.372 -6.639 21.259 1.00 67.38 84 ARG A C 1
ATOM 622 O O . ARG A 1 84 ? 1.544 -7.509 21.000 1.00 67.38 84 ARG A O 1
ATOM 629 N N . GLY A 1 85 ? 2.184 -5.358 20.960 1.00 76.62 85 GLY A N 1
ATOM 630 C CA . GLY A 1 85 ? 1.110 -4.915 20.082 1.00 76.62 85 GLY A CA 1
ATOM 631 C C . GLY A 1 85 ? 1.262 -5.502 18.674 1.00 76.62 85 GLY A C 1
ATOM 632 O O . GLY A 1 85 ? 2.350 -5.905 18.271 1.00 76.62 85 GLY A O 1
ATOM 633 N N . GLN A 1 86 ? 0.192 -5.530 17.888 1.00 86.94 86 GLN A N 1
ATOM 634 C CA . GLN A 1 86 ? 0.270 -5.952 16.487 1.00 86.94 86 GLN A CA 1
ATOM 635 C C . GLN A 1 86 ? 0.800 -4.800 15.626 1.00 86.94 86 GLN A C 1
ATOM 637 O O . GLN A 1 86 ? 0.222 -3.715 15.651 1.00 86.94 86 GLN A O 1
ATOM 642 N N . ILE A 1 87 ? 1.829 -5.035 14.806 1.00 91.50 87 ILE A N 1
ATOM 643 C CA . ILE A 1 87 ? 2.211 -4.099 13.734 1.00 91.50 87 ILE A CA 1
ATOM 644 C C . ILE A 1 87 ? 1.502 -4.462 12.433 1.00 91.50 87 ILE A C 1
ATOM 646 O O . ILE A 1 87 ? 1.438 -5.638 12.053 1.00 91.50 87 ILE A O 1
ATOM 650 N N . ILE A 1 88 ? 1.002 -3.431 11.750 1.00 94.06 88 ILE A N 1
ATOM 651 C CA . ILE A 1 88 ? 0.431 -3.512 10.409 1.00 94.06 88 ILE A CA 1
ATOM 652 C C . ILE A 1 88 ? 1.091 -2.469 9.511 1.00 94.06 88 ILE A C 1
ATOM 654 O O . ILE A 1 88 ? 1.164 -1.287 9.851 1.00 94.06 88 ILE A O 1
ATOM 658 N N . TRP A 1 89 ? 1.502 -2.905 8.331 1.00 96.81 89 TRP A N 1
ATOM 659 C CA . TRP A 1 89 ? 1.978 -2.056 7.248 1.00 96.81 89 TRP A CA 1
ATOM 660 C C . TRP A 1 89 ? 0.842 -1.823 6.260 1.00 96.81 89 TRP A C 1
ATOM 662 O O . TRP A 1 89 ? 0.349 -2.773 5.659 1.00 96.81 89 TRP A O 1
ATOM 672 N N . LEU A 1 90 ? 0.407 -0.579 6.101 1.00 98.25 90 LEU A N 1
ATOM 673 C CA . LEU A 1 90 ? -0.593 -0.188 5.115 1.00 98.25 90 LEU A CA 1
ATOM 674 C C . LEU A 1 90 ? 0.088 0.587 3.989 1.00 98.25 90 LEU A C 1
ATOM 676 O O . LEU A 1 90 ? 0.570 1.699 4.187 1.00 98.25 90 LEU A O 1
ATOM 680 N N . HIS A 1 91 ? 0.098 0.022 2.794 1.00 98.69 91 HIS A N 1
ATOM 681 C CA . HIS A 1 91 ? 0.641 0.666 1.607 1.00 98.69 91 HIS A CA 1
ATOM 682 C C . HIS A 1 91 ? -0.501 1.196 0.739 1.00 98.69 91 HIS A C 1
ATOM 684 O O . HIS A 1 91 ? -1.459 0.479 0.459 1.00 98.69 91 HIS A O 1
ATOM 690 N N . LEU A 1 92 ? -0.400 2.450 0.308 1.00 98.56 92 LEU A N 1
ATOM 691 C CA . LEU A 1 92 ? -1.336 3.083 -0.613 1.00 98.56 92 LEU A CA 1
ATOM 692 C C . LEU A 1 92 ? -0.652 3.267 -1.969 1.00 98.56 92 LEU A C 1
ATOM 694 O O . LEU A 1 92 ? 0.427 3.854 -2.038 1.00 98.56 92 LEU A O 1
ATOM 698 N N . GLY A 1 93 ? -1.287 2.803 -3.043 1.00 97.31 93 GLY A N 1
ATOM 699 C CA . GLY A 1 93 ? -0.856 3.036 -4.426 1.00 97.31 93 GLY A CA 1
ATOM 700 C C . GLY A 1 93 ? -1.958 3.700 -5.243 1.00 97.31 93 GLY A C 1
ATOM 701 O O . GLY A 1 93 ? -3.135 3.432 -5.033 1.00 97.31 93 GLY A O 1
ATOM 702 N N . VAL A 1 94 ? -1.607 4.578 -6.181 1.00 95.69 94 VAL A N 1
ATOM 703 C CA . VAL A 1 94 ? -2.604 5.152 -7.096 1.00 95.69 94 VAL A CA 1
ATOM 704 C C . VAL A 1 94 ? -2.823 4.224 -8.289 1.00 95.69 94 VAL A C 1
ATOM 706 O O . VAL A 1 94 ? -1.869 3.745 -8.901 1.00 95.69 94 VAL A O 1
ATOM 709 N N . ASN A 1 95 ? -4.083 4.010 -8.659 1.00 94.25 95 ASN A N 1
ATOM 710 C CA . ASN A 1 95 ? -4.469 3.399 -9.925 1.00 94.25 95 ASN A CA 1
ATOM 711 C C . ASN A 1 95 ? -5.287 4.408 -10.740 1.00 94.25 95 ASN A C 1
ATOM 713 O O . ASN A 1 95 ? -6.455 4.661 -10.452 1.00 94.25 95 ASN A O 1
ATOM 717 N N . SER A 1 96 ? -4.671 4.981 -11.777 1.00 91.06 96 SER A N 1
ATOM 718 C CA . SER A 1 96 ? -5.285 6.041 -12.584 1.00 91.06 96 SER A CA 1
ATOM 719 C C . SER A 1 96 ? -6.483 5.594 -13.422 1.00 91.06 96 SER A C 1
ATOM 721 O O . SER A 1 96 ? -7.279 6.438 -13.821 1.00 91.06 96 SER A O 1
ATOM 723 N N . GLY A 1 97 ? -6.626 4.292 -13.681 1.00 91.81 97 GLY A N 1
ATOM 724 C CA . GLY A 1 97 ? -7.781 3.728 -14.382 1.00 91.81 97 GLY A CA 1
ATOM 725 C C . GLY A 1 97 ? -8.900 3.255 -13.451 1.00 91.81 97 GLY A C 1
ATOM 726 O O . GLY A 1 97 ? -9.931 2.788 -13.933 1.00 91.81 97 GLY A O 1
ATOM 727 N N . ALA A 1 98 ? -8.710 3.322 -12.130 1.00 94.62 98 ALA A N 1
ATOM 728 C CA . ALA A 1 98 ? -9.686 2.817 -11.176 1.00 94.62 98 ALA A CA 1
ATOM 729 C C . ALA A 1 98 ? -10.835 3.808 -10.955 1.00 94.62 98 ALA A C 1
ATOM 731 O O . ALA A 1 98 ? -10.631 5.010 -10.833 1.00 94.62 98 ALA A O 1
ATOM 732 N N . THR A 1 99 ? -12.052 3.279 -10.829 1.00 96.81 99 THR A N 1
ATOM 733 C CA . THR A 1 99 ? -13.271 4.032 -10.466 1.00 96.81 99 THR A CA 1
ATOM 734 C C . THR A 1 99 ? -13.748 3.746 -9.042 1.00 96.81 99 THR A C 1
ATOM 736 O O . THR A 1 99 ? -14.810 4.205 -8.621 1.00 96.81 99 THR A O 1
ATOM 739 N N . ARG A 1 100 ? -12.985 2.936 -8.306 1.00 97.81 100 ARG A N 1
ATOM 740 C CA . ARG A 1 100 ? -13.296 2.430 -6.969 1.00 97.81 100 ARG A CA 1
ATOM 741 C C . ARG A 1 100 ? -12.004 2.085 -6.233 1.00 97.81 100 ARG A C 1
ATOM 743 O O . ARG A 1 100 ? -10.976 1.889 -6.877 1.00 97.81 100 ARG A O 1
ATOM 750 N N . PHE A 1 101 ? -12.060 1.989 -4.911 1.00 98.56 101 PHE A N 1
ATOM 751 C CA . PHE A 1 101 ? -10.947 1.482 -4.108 1.00 98.56 101 PHE A CA 1
ATOM 752 C C . PHE A 1 101 ? -10.757 -0.022 -4.348 1.00 98.56 101 PHE A C 1
ATOM 754 O O . PHE A 1 101 ? -11.736 -0.742 -4.561 1.00 98.56 101 PHE A O 1
ATOM 761 N N . ALA A 1 102 ? -9.526 -0.516 -4.262 1.00 98.44 102 ALA A N 1
ATOM 762 C CA . ALA A 1 102 ? -9.245 -1.949 -4.300 1.00 98.44 102 ALA A CA 1
ATOM 763 C C . ALA A 1 102 ? -8.323 -2.339 -3.145 1.00 98.44 102 ALA A C 1
ATOM 765 O O . ALA A 1 102 ? -7.302 -1.690 -2.936 1.00 98.44 102 ALA A O 1
ATOM 766 N N . ILE A 1 103 ? -8.696 -3.370 -2.386 1.00 98.31 103 ILE A N 1
ATOM 767 C CA . ILE A 1 103 ? -7.835 -3.954 -1.352 1.00 98.31 103 ILE A CA 1
ATOM 768 C C . ILE A 1 103 ? -7.194 -5.203 -1.938 1.00 98.31 103 ILE A C 1
ATOM 770 O O . ILE A 1 103 ? -7.902 -6.130 -2.332 1.00 98.31 103 ILE A O 1
ATOM 774 N N . GLU A 1 104 ? -5.867 -5.207 -1.993 1.00 98.38 104 GLU A N 1
ATOM 775 C CA . GLU A 1 104 ? -5.101 -6.305 -2.566 1.00 98.38 104 GLU A CA 1
ATOM 776 C C . GLU A 1 104 ? -4.990 -7.459 -1.569 1.00 98.38 104 GLU A C 1
ATOM 778 O O . GLU A 1 104 ? -4.624 -7.271 -0.408 1.00 98.38 104 GLU A O 1
ATOM 783 N N . ASN A 1 105 ? -5.302 -8.657 -2.044 1.00 97.56 105 ASN A N 1
ATOM 784 C CA . ASN A 1 105 ? -5.215 -9.909 -1.308 1.00 97.56 105 ASN A CA 1
ATOM 785 C C . ASN A 1 105 ? -3.836 -10.564 -1.460 1.00 97.56 105 ASN A C 1
ATOM 787 O O . ASN A 1 105 ? -3.399 -11.301 -0.577 1.00 97.56 105 ASN A O 1
ATOM 791 N N . GLN A 1 106 ? -3.122 -10.255 -2.548 1.00 96.94 106 GLN A N 1
ATOM 792 C CA . GLN A 1 106 ? -1.817 -10.837 -2.834 1.00 96.94 106 GLN A CA 1
ATOM 793 C C . GLN A 1 106 ? -0.884 -9.925 -3.637 1.00 96.94 106 GLN A C 1
ATOM 795 O O . GLN A 1 106 ? -1.308 -8.956 -4.268 1.00 96.94 106 GLN A O 1
ATOM 800 N N . ALA A 1 107 ? 0.395 -10.293 -3.648 1.00 97.31 107 ALA A N 1
ATOM 801 C CA . ALA A 1 107 ? 1.414 -9.795 -4.564 1.00 97.31 107 ALA A CA 1
ATOM 802 C C . ALA A 1 107 ? 2.078 -10.968 -5.294 1.00 97.31 107 ALA A C 1
ATOM 804 O O . ALA A 1 107 ? 2.313 -12.020 -4.701 1.00 97.31 107 ALA A O 1
ATOM 805 N N . VAL A 1 108 ? 2.428 -10.791 -6.565 1.00 95.50 108 VAL A N 1
ATOM 806 C CA . VAL A 1 108 ? 3.095 -11.817 -7.384 1.00 95.50 108 VAL A CA 1
ATOM 807 C C . VAL A 1 108 ? 4.603 -11.602 -7.416 1.00 95.50 108 VAL A C 1
ATOM 809 O O . VAL A 1 108 ? 5.053 -10.459 -7.478 1.00 95.50 108 VAL A O 1
ATOM 812 N N . ASN A 1 109 ? 5.389 -12.680 -7.444 1.00 94.94 109 ASN A N 1
ATOM 813 C CA . ASN A 1 109 ? 6.851 -12.640 -7.556 1.00 94.94 109 ASN A CA 1
ATOM 814 C C . ASN A 1 109 ? 7.314 -12.319 -8.994 1.00 94.94 109 ASN A C 1
ATOM 816 O O . ASN A 1 109 ? 8.075 -13.061 -9.613 1.00 94.94 109 ASN A O 1
ATOM 820 N N . GLU A 1 110 ? 6.808 -11.234 -9.575 1.00 93.44 110 GLU A N 1
ATOM 821 C CA . GLU A 1 110 ? 7.132 -10.819 -10.937 1.00 93.44 110 GLU A CA 1
ATOM 822 C C . GLU A 1 110 ? 7.166 -9.291 -11.057 1.00 93.44 110 GLU A C 1
ATOM 824 O O . GLU A 1 110 ? 6.198 -8.589 -10.750 1.00 93.44 110 GLU A O 1
ATOM 829 N N . ALA A 1 111 ? 8.274 -8.781 -11.590 1.00 93.81 111 ALA A N 1
ATOM 830 C CA . ALA A 1 111 ? 8.430 -7.415 -12.056 1.00 93.81 111 ALA A CA 1
ATOM 831 C C . ALA A 1 111 ? 8.380 -7.383 -13.596 1.00 93.81 111 ALA A C 1
ATOM 833 O O . ALA A 1 111 ? 9.312 -7.808 -14.287 1.00 93.81 111 ALA A O 1
ATOM 834 N N . THR A 1 112 ? 7.283 -6.843 -14.134 1.00 93.69 112 THR A N 1
ATOM 835 C CA . THR A 1 112 ? 7.059 -6.641 -15.575 1.00 93.69 112 THR A CA 1
ATOM 836 C C . THR A 1 112 ? 6.472 -5.252 -15.793 1.00 93.69 112 THR A C 1
ATOM 838 O O . THR A 1 112 ? 5.258 -5.037 -15.781 1.00 93.69 112 THR A O 1
ATOM 841 N N . PHE A 1 113 ? 7.356 -4.272 -15.960 1.00 93.69 113 PHE A N 1
ATOM 842 C CA . PHE A 1 113 ? 6.990 -2.862 -15.937 1.00 93.69 113 PHE A CA 1
ATOM 843 C C . PHE A 1 113 ? 6.586 -2.408 -17.346 1.00 93.69 113 PHE A C 1
ATOM 845 O O . PHE A 1 113 ? 7.374 -2.468 -18.293 1.00 93.69 113 PHE A O 1
ATOM 852 N N . ARG A 1 114 ? 5.340 -1.940 -17.507 1.00 91.06 114 ARG A N 1
ATOM 853 C CA . ARG A 1 114 ? 4.807 -1.486 -18.811 1.00 91.06 114 ARG A CA 1
ATOM 854 C C . ARG A 1 114 ? 5.565 -0.276 -19.374 1.00 91.06 114 ARG A C 1
ATOM 856 O O . ARG A 1 114 ? 5.768 -0.164 -20.583 1.00 91.06 114 ARG A O 1
ATOM 863 N N . CYS A 1 115 ? 6.042 0.591 -18.489 1.00 89.62 115 CYS A N 1
ATOM 864 C CA . CYS A 1 115 ? 6.869 1.762 -18.761 1.00 89.62 115 CYS A CA 1
ATOM 865 C C . CYS A 1 115 ? 8.044 1.785 -17.772 1.00 89.62 115 CYS A C 1
ATOM 867 O O . CYS A 1 115 ? 7.963 1.094 -16.759 1.00 89.62 115 CYS A O 1
ATOM 869 N N . PRO A 1 116 ? 9.130 2.524 -18.049 1.00 92.69 116 PRO A N 1
ATOM 870 C CA . PRO A 1 116 ? 10.160 2.759 -17.045 1.00 92.69 116 PRO A CA 1
ATOM 871 C C . PRO A 1 116 ? 9.564 3.386 -15.782 1.00 92.69 116 PRO A C 1
ATOM 873 O O . PRO A 1 116 ? 8.584 4.131 -15.865 1.00 92.69 116 PRO A O 1
ATOM 876 N N . ASP A 1 117 ? 10.138 3.058 -14.632 1.00 93.62 117 ASP A N 1
ATOM 877 C CA . ASP A 1 117 ? 9.875 3.778 -13.391 1.00 93.62 117 ASP A CA 1
ATOM 878 C C . ASP A 1 117 ? 10.645 5.112 -13.331 1.00 93.62 117 ASP A C 1
ATOM 880 O O . ASP A 1 117 ? 11.334 5.486 -14.285 1.00 93.62 117 ASP A O 1
ATOM 884 N N . GLU A 1 118 ? 10.537 5.842 -12.217 1.00 90.88 118 GLU A N 1
ATOM 885 C CA . GLU A 1 118 ? 11.171 7.163 -12.073 1.00 90.88 118 GLU A CA 1
ATOM 886 C C . GLU A 1 118 ? 12.703 7.149 -12.143 1.00 90.88 118 GLU A C 1
ATOM 888 O O . GLU A 1 118 ? 13.314 8.193 -12.365 1.00 90.88 118 GLU A O 1
ATOM 893 N N . MET A 1 119 ? 13.334 5.984 -11.982 1.00 92.19 119 MET A N 1
ATOM 894 C CA . MET A 1 119 ? 14.784 5.821 -12.115 1.00 92.19 119 MET A CA 1
ATOM 895 C C . MET A 1 119 ? 15.172 5.165 -13.447 1.00 92.19 119 MET A C 1
ATOM 897 O O . MET A 1 119 ? 16.338 4.853 -13.670 1.00 92.19 119 MET A O 1
ATOM 901 N N . GLY A 1 120 ? 14.214 4.983 -14.360 1.00 93.06 120 GLY A N 1
ATOM 902 C CA . GLY A 1 120 ? 14.438 4.413 -15.684 1.00 93.06 120 GLY A CA 1
ATOM 903 C C . GLY A 1 120 ? 14.439 2.884 -15.721 1.00 93.06 120 GLY A C 1
ATOM 904 O O . GLY A 1 120 ? 14.693 2.306 -16.782 1.00 93.06 120 GLY A O 1
ATOM 905 N N . TRP A 1 121 ? 14.128 2.205 -14.613 1.00 93.56 121 TRP A N 1
ATOM 906 C CA . TRP A 1 121 ? 14.106 0.747 -14.570 1.00 93.56 121 TRP A CA 1
ATOM 907 C C . TRP A 1 121 ? 12.826 0.208 -15.218 1.00 93.56 121 TRP A C 1
ATOM 909 O O . TRP A 1 121 ? 11.711 0.610 -14.886 1.00 93.56 121 TRP A O 1
ATOM 919 N N . LYS A 1 122 ? 12.981 -0.708 -16.181 1.00 95.12 122 LYS A N 1
ATOM 920 C CA . LYS A 1 122 ? 11.872 -1.344 -16.912 1.00 95.12 122 LYS A CA 1
ATOM 921 C C . LYS A 1 122 ? 12.084 -2.863 -17.032 1.00 95.12 122 LYS A C 1
ATOM 923 O O . LYS A 1 122 ? 12.361 -3.356 -18.128 1.00 95.12 122 LYS A O 1
ATOM 928 N N . PRO A 1 123 ? 11.987 -3.622 -15.929 1.00 93.25 123 PRO A N 1
ATOM 929 C CA . PRO A 1 123 ? 12.135 -5.073 -15.949 1.00 93.25 123 PRO A CA 1
ATOM 930 C C . PRO A 1 123 ? 11.040 -5.729 -16.796 1.00 93.25 123 PRO A C 1
ATOM 932 O O . PRO A 1 123 ? 9.924 -5.212 -16.903 1.00 93.25 123 PRO A O 1
ATOM 935 N N . GLN A 1 124 ? 11.362 -6.872 -17.397 1.00 94.38 124 GLN A N 1
ATOM 936 C CA . GLN A 1 124 ? 10.424 -7.717 -18.134 1.00 94.38 124 GLN A CA 1
ATOM 937 C C . GLN A 1 124 ? 10.548 -9.145 -17.610 1.00 94.38 124 GLN A C 1
ATOM 939 O O . GLN A 1 124 ? 11.575 -9.781 -17.836 1.00 94.38 124 GLN A O 1
ATOM 944 N N . ARG A 1 125 ? 9.508 -9.641 -16.927 1.00 90.44 125 ARG A N 1
ATOM 945 C CA . ARG A 1 125 ? 9.459 -10.987 -16.336 1.00 90.44 125 ARG A CA 1
ATOM 946 C C . ARG A 1 125 ? 10.666 -11.299 -15.455 1.00 90.44 125 ARG A C 1
ATOM 948 O O . ARG A 1 125 ? 11.261 -12.369 -15.562 1.00 90.44 125 ARG A O 1
ATOM 955 N N . VAL A 1 126 ? 11.042 -10.347 -14.609 1.00 90.06 126 VAL A N 1
ATOM 956 C CA . VAL A 1 126 ? 12.138 -10.525 -13.651 1.00 90.06 126 VAL A CA 1
ATOM 957 C C . VAL A 1 126 ? 11.544 -10.937 -12.303 1.00 90.06 126 VAL A C 1
ATOM 959 O O . VAL A 1 126 ? 10.620 -10.260 -11.852 1.00 90.06 126 VAL A O 1
ATOM 962 N N . PRO A 1 127 ? 12.018 -12.018 -11.656 1.00 91.62 127 PRO A N 1
ATOM 963 C CA . PRO A 1 127 ? 11.592 -12.347 -10.299 1.00 91.62 127 PRO A CA 1
ATOM 964 C C . PRO A 1 127 ? 11.938 -11.200 -9.347 1.00 91.62 127 PRO A C 1
ATOM 966 O O . PRO A 1 127 ? 13.021 -10.624 -9.446 1.00 91.62 127 PRO A O 1
ATOM 969 N N . ILE A 1 128 ? 11.033 -10.864 -8.428 1.00 92.94 128 ILE A N 1
ATOM 970 C CA . ILE A 1 128 ? 11.301 -9.850 -7.396 1.00 92.94 128 ILE A CA 1
ATOM 971 C C . ILE A 1 128 ? 12.323 -10.411 -6.404 1.00 92.94 128 ILE A C 1
ATOM 973 O O . ILE A 1 128 ? 13.311 -9.754 -6.081 1.00 92.94 128 ILE A O 1
ATOM 977 N N . VAL A 1 129 ? 12.114 -11.658 -5.976 1.00 90.00 129 VAL A N 1
ATOM 978 C CA . VAL A 1 129 ? 13.040 -12.424 -5.142 1.00 90.00 129 VAL A CA 1
ATOM 979 C C . VAL A 1 129 ? 13.396 -13.716 -5.870 1.00 90.00 129 VAL A C 1
ATOM 981 O O . VAL A 1 129 ? 12.540 -14.559 -6.127 1.00 90.00 129 VAL A O 1
ATOM 984 N N . TYR A 1 130 ? 14.675 -13.870 -6.219 1.00 81.56 130 TYR A N 1
ATOM 985 C CA . TYR A 1 130 ? 15.161 -15.013 -7.002 1.00 81.56 130 TYR A CA 1
ATOM 986 C C . TYR A 1 130 ? 15.118 -16.344 -6.240 1.00 81.56 130 TYR A C 1
ATOM 988 O O . TYR A 1 130 ? 14.913 -17.380 -6.866 1.00 81.56 130 TYR A O 1
ATOM 996 N N . SER A 1 131 ? 15.305 -16.328 -4.914 1.00 79.19 131 SER A N 1
ATOM 997 C CA . SER A 1 131 ? 15.252 -17.543 -4.081 1.00 79.19 131 SER A CA 1
ATOM 998 C C . SER A 1 131 ? 13.864 -18.179 -4.040 1.00 79.19 131 SER A C 1
ATOM 1000 O O . SER A 1 131 ? 13.754 -19.374 -3.814 1.00 79.19 131 SER A O 1
ATOM 1002 N N . ASP A 1 132 ? 12.818 -17.408 -4.334 1.00 76.81 132 ASP A N 1
ATOM 1003 C CA . ASP A 1 132 ? 11.425 -17.860 -4.304 1.00 76.81 132 ASP A CA 1
ATOM 1004 C C . ASP A 1 132 ? 11.020 -18.605 -5.600 1.00 76.81 132 ASP A C 1
ATOM 1006 O O . ASP A 1 132 ? 9.861 -18.963 -5.794 1.00 76.81 132 ASP A O 1
ATOM 1010 N N . GLY A 1 133 ? 11.965 -18.875 -6.506 1.00 59.97 133 GLY A N 1
ATOM 1011 C CA . GLY A 1 133 ? 11.761 -19.713 -7.689 1.00 59.97 133 GLY A CA 1
ATOM 1012 C C . GLY A 1 133 ? 11.319 -18.972 -8.962 1.00 59.97 133 GLY A C 1
ATOM 1013 O O . GLY A 1 133 ? 11.121 -17.760 -9.002 1.00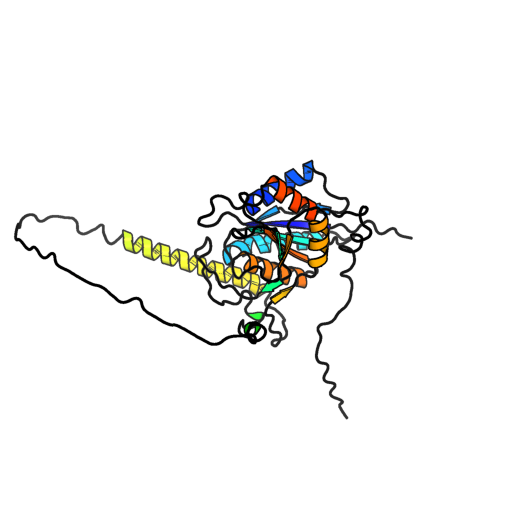 59.97 133 GLY A O 1
ATOM 1014 N N . SER A 1 134 ? 11.233 -19.721 -10.070 1.00 55.25 134 SER A N 1
ATOM 1015 C CA . SER A 1 134 ? 11.012 -19.175 -11.422 1.00 55.25 134 SER A CA 1
ATOM 1016 C C . SER A 1 134 ? 9.537 -18.862 -11.731 1.00 55.25 134 SER A C 1
ATOM 1018 O O . SER A 1 134 ? 8.653 -19.674 -11.473 1.00 55.25 134 SER A O 1
ATOM 1020 N N . ILE A 1 135 ? 9.292 -17.746 -12.432 1.00 56.91 135 ILE A N 1
ATOM 1021 C CA . ILE A 1 135 ? 7.972 -17.206 -12.856 1.00 56.91 135 ILE A CA 1
ATOM 1022 C C . ILE A 1 135 ? 7.126 -18.173 -13.724 1.00 56.91 135 ILE A C 1
ATOM 1024 O O . ILE A 1 135 ? 5.924 -17.983 -13.914 1.00 56.91 135 ILE A O 1
ATOM 1028 N N . ALA A 1 136 ? 7.725 -19.233 -14.273 1.00 44.66 136 ALA A N 1
ATOM 1029 C CA . ALA A 1 136 ? 7.174 -20.011 -15.386 1.00 44.66 136 ALA A CA 1
ATOM 1030 C C . ALA A 1 136 ? 5.862 -20.784 -15.115 1.00 44.66 136 ALA A C 1
ATOM 1032 O O . ALA A 1 136 ? 5.220 -21.186 -16.082 1.00 44.66 136 ALA A O 1
ATOM 1033 N N . ARG A 1 137 ? 5.428 -20.995 -13.863 1.00 44.62 137 ARG A N 1
ATOM 1034 C CA . ARG A 1 137 ? 4.300 -21.909 -13.565 1.00 44.62 137 ARG A CA 1
ATOM 1035 C C . ARG A 1 137 ? 2.932 -21.256 -13.328 1.00 44.62 137 ARG A C 1
ATOM 1037 O O . ARG A 1 137 ? 1.927 -21.941 -13.458 1.00 44.62 137 ARG A O 1
ATOM 1044 N N . VAL A 1 138 ? 2.841 -19.945 -13.082 1.00 48.34 138 VAL A N 1
ATOM 1045 C CA . VAL A 1 138 ? 1.547 -19.291 -12.751 1.00 48.34 138 VAL A CA 1
ATOM 1046 C C . VAL A 1 138 ? 0.590 -19.208 -13.960 1.00 48.34 138 VAL A C 1
ATOM 1048 O O . VAL A 1 138 ? -0.611 -19.009 -13.809 1.00 48.34 138 VAL A O 1
ATOM 1051 N N . ARG A 1 139 ? 1.085 -19.409 -15.191 1.00 42.88 139 ARG A N 1
ATOM 1052 C CA . ARG A 1 139 ? 0.276 -19.284 -16.419 1.00 42.88 139 ARG A CA 1
ATOM 1053 C C . ARG A 1 139 ? -0.526 -20.525 -16.820 1.00 42.88 139 ARG A C 1
ATOM 1055 O O . ARG A 1 139 ? -1.412 -20.385 -17.660 1.00 42.88 139 ARG A O 1
ATOM 1062 N N . GLU A 1 140 ? -0.260 -21.709 -16.269 1.00 38.34 140 GLU A N 1
ATOM 1063 C CA . GLU A 1 140 ? -0.962 -22.924 -16.723 1.00 38.34 140 GLU A CA 1
ATOM 1064 C C . GLU A 1 140 ? -2.394 -23.057 -16.180 1.00 38.34 140 GLU A C 1
ATOM 1066 O O . GLU A 1 140 ? -3.231 -23.671 -16.843 1.00 38.34 140 GLU A O 1
ATOM 1071 N N . GLU A 1 141 ? -2.738 -22.407 -15.065 1.00 38.66 141 GLU A N 1
ATOM 1072 C CA . GLU A 1 141 ? -4.075 -22.543 -14.462 1.00 38.66 141 GLU A CA 1
ATOM 1073 C C . GLU A 1 141 ? -5.119 -21.538 -14.985 1.00 38.66 141 GLU A C 1
ATOM 1075 O O . GLU A 1 141 ? -6.314 -21.750 -14.805 1.00 38.66 141 GLU A O 1
ATOM 1080 N N . GLN A 1 142 ? -4.713 -20.497 -15.724 1.00 43.97 142 GLN A N 1
ATOM 1081 C CA . GLN A 1 142 ? -5.636 -19.492 -16.290 1.00 43.97 142 GLN A CA 1
ATOM 1082 C C . GLN A 1 142 ? -5.838 -19.610 -17.816 1.00 43.97 142 GLN A C 1
ATOM 1084 O O . GLN A 1 142 ? -6.554 -18.810 -18.412 1.00 43.97 142 GLN A O 1
ATOM 1089 N N . GLY A 1 143 ? -5.219 -20.602 -18.470 1.00 32.94 143 GLY A N 1
ATOM 1090 C CA . GLY A 1 143 ? -5.161 -20.706 -19.937 1.00 32.94 143 GLY A CA 1
ATOM 1091 C C . GLY A 1 143 ? -6.088 -21.731 -20.605 1.00 32.94 143 GLY A C 1
ATOM 1092 O O . GLY A 1 143 ? -6.111 -21.811 -21.833 1.00 32.94 143 GLY A O 1
ATOM 1093 N N . ARG A 1 144 ? -6.856 -22.536 -19.860 1.00 36.41 144 ARG A N 1
ATOM 1094 C CA . ARG A 1 144 ? -7.771 -23.537 -20.452 1.00 36.41 144 ARG A CA 1
ATOM 1095 C C . ARG A 1 144 ? -9.220 -23.054 -20.452 1.00 36.41 144 ARG A C 1
ATOM 1097 O O . ARG A 1 144 ? -10.055 -23.569 -19.720 1.00 36.41 144 ARG A O 1
ATOM 1104 N N . GLY A 1 145 ? -9.521 -22.089 -21.319 1.00 30.61 145 GLY A N 1
ATOM 1105 C CA . GLY A 1 145 ? -10.892 -21.629 -21.545 1.00 30.61 145 GLY A CA 1
ATOM 1106 C C . GLY A 1 145 ? -11.059 -20.690 -22.740 1.00 30.61 145 GLY A C 1
ATOM 1107 O O . GLY A 1 145 ? -11.313 -19.513 -22.536 1.00 30.61 145 GLY A O 1
ATOM 1108 N N . GLY A 1 146 ? -10.973 -21.231 -23.966 1.00 28.66 146 GLY A N 1
ATOM 1109 C CA . GLY A 1 146 ? -11.431 -20.595 -25.221 1.00 28.66 146 GLY A CA 1
ATOM 1110 C C . GLY A 1 146 ? -10.559 -19.432 -25.734 1.00 28.66 146 GLY A C 1
ATOM 1111 O O . GLY A 1 146 ? -9.949 -18.712 -24.969 1.00 28.66 146 GLY A O 1
ATOM 1112 N N . ALA A 1 147 ? -10.403 -19.159 -27.024 1.00 30.47 147 ALA A N 1
ATOM 1113 C CA . ALA A 1 147 ? -10.875 -19.780 -28.245 1.00 30.47 147 ALA A CA 1
ATOM 1114 C C . ALA A 1 147 ? -9.837 -19.486 -29.345 1.00 30.47 147 ALA A C 1
ATOM 1116 O O . ALA A 1 147 ? -9.106 -18.497 -29.298 1.00 30.47 147 ALA A O 1
ATOM 1117 N N . LYS A 1 148 ? -9.774 -20.382 -30.329 1.00 31.19 148 LYS A N 1
ATOM 1118 C CA . LYS A 1 148 ? -8.990 -20.242 -31.555 1.00 31.19 148 LYS A CA 1
ATOM 1119 C C . LYS A 1 148 ? -9.480 -19.054 -32.389 1.00 31.19 148 LYS A C 1
ATOM 1121 O O . LYS A 1 148 ? -10.681 -18.921 -32.591 1.00 31.19 148 LYS A O 1
ATOM 1126 N N . GLY A 1 149 ? -8.532 -18.373 -33.029 1.00 25.91 149 GLY A N 1
ATOM 1127 C CA . GLY A 1 149 ? -8.705 -17.908 -34.402 1.00 25.91 149 GLY A CA 1
ATOM 1128 C C . GLY A 1 149 ? -8.711 -16.396 -34.619 1.00 25.91 149 GLY A C 1
ATOM 1129 O O . GLY A 1 149 ? -9.580 -15.697 -34.118 1.00 25.91 149 GLY A O 1
ATOM 1130 N N . LEU A 1 150 ? -7.807 -16.007 -35.525 1.00 27.70 150 LEU A N 1
ATOM 1131 C CA . LEU A 1 150 ? -7.989 -15.075 -36.644 1.00 27.70 150 LEU A CA 1
ATOM 1132 C C . LEU A 1 150 ? -7.257 -13.718 -36.590 1.00 27.70 150 LEU A C 1
ATOM 1134 O O . LEU A 1 150 ? -7.502 -12.873 -35.739 1.00 27.70 150 LEU A O 1
ATOM 1138 N N . HIS A 1 151 ? -6.448 -13.557 -37.647 1.00 25.66 151 HIS A N 1
ATOM 1139 C CA . HIS A 1 151 ? -5.974 -12.347 -38.324 1.00 25.66 151 HIS A CA 1
ATOM 1140 C C . HIS A 1 151 ? -4.770 -11.560 -37.771 1.00 25.66 151 HIS A C 1
ATOM 1142 O O . HIS A 1 151 ? -4.886 -10.540 -37.102 1.00 25.66 151 HIS A O 1
ATOM 1148 N N . GLU A 1 152 ? -3.588 -12.018 -38.205 1.00 31.27 152 GLU A N 1
ATOM 1149 C CA . GLU A 1 152 ? -2.566 -11.180 -38.855 1.00 31.27 152 GLU A CA 1
ATOM 1150 C C . GLU A 1 152 ? -3.194 -10.384 -40.011 1.00 31.27 152 GLU A 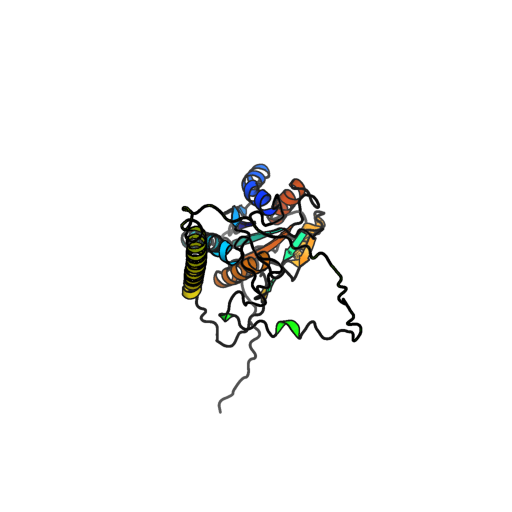C 1
ATOM 1152 O O . GLU A 1 152 ? -3.937 -10.985 -40.779 1.00 31.27 152 GLU A O 1
ATOM 1157 N N . GLU A 1 153 ? -2.885 -9.089 -40.161 1.00 28.73 153 GLU A N 1
ATOM 1158 C CA . GLU A 1 153 ? -2.688 -8.431 -41.466 1.00 28.73 153 GLU A CA 1
ATOM 1159 C C . GLU A 1 153 ? -2.141 -6.988 -41.326 1.00 28.73 153 GLU A C 1
ATOM 1161 O O . GLU A 1 153 ? -2.655 -6.164 -40.575 1.00 28.73 153 GLU A O 1
ATOM 1166 N N . LEU A 1 154 ? -1.099 -6.734 -42.127 1.00 24.83 154 LEU A N 1
ATOM 1167 C CA . LEU A 1 154 ? -0.748 -5.508 -42.859 1.00 24.83 154 LEU A CA 1
ATOM 1168 C C . LEU A 1 154 ? -0.596 -4.155 -42.134 1.00 24.83 154 LEU A C 1
ATOM 1170 O O . LEU A 1 154 ? -1.565 -3.448 -41.888 1.00 24.83 154 LEU A O 1
ATOM 1174 N N . TRP A 1 155 ? 0.651 -3.665 -42.114 1.00 26.91 155 TRP A N 1
ATOM 1175 C CA . TRP A 1 155 ? 0.948 -2.312 -42.606 1.00 26.91 155 TRP A CA 1
ATOM 1176 C C . TRP A 1 155 ? 2.064 -2.396 -43.651 1.00 26.91 155 TRP A C 1
ATOM 1178 O O . TRP A 1 155 ? 3.178 -2.823 -43.354 1.00 26.91 155 TRP A O 1
ATOM 1188 N N . LYS A 1 156 ? 1.709 -2.062 -44.897 1.00 27.34 156 LYS A N 1
ATOM 1189 C CA . LYS A 1 156 ? 2.612 -1.919 -46.042 1.00 27.34 156 LYS A CA 1
ATOM 1190 C C . LYS A 1 156 ? 3.204 -0.513 -46.070 1.00 27.34 156 LYS A C 1
ATOM 1192 O O . LYS A 1 156 ? 2.520 0.459 -45.758 1.00 27.34 156 LYS A O 1
ATOM 1197 N N . ASP A 1 157 ? 4.451 -0.468 -46.519 1.00 29.45 157 ASP A N 1
ATOM 1198 C CA . ASP A 1 157 ? 5.152 0.698 -47.040 1.00 29.45 157 ASP A CA 1
ATOM 1199 C C . ASP A 1 157 ? 4.345 1.431 -48.122 1.00 29.45 157 ASP A C 1
ATOM 1201 O O . ASP A 1 157 ? 3.831 0.802 -49.049 1.00 29.45 157 ASP A O 1
ATOM 1205 N N . GLU A 1 158 ? 4.375 2.762 -48.084 1.00 33.03 158 GLU A N 1
ATOM 1206 C CA . GLU A 1 158 ? 4.345 3.583 -49.294 1.00 33.03 158 GLU A CA 1
ATOM 1207 C C . GLU A 1 158 ? 5.476 4.613 -49.233 1.00 33.03 158 GLU A C 1
ATOM 1209 O O . GLU A 1 158 ? 5.635 5.353 -48.261 1.00 33.03 158 GLU A O 1
ATOM 1214 N N . GLY A 1 159 ? 6.293 4.619 -50.286 1.00 26.94 159 GLY A N 1
ATOM 1215 C CA . GLY A 1 159 ? 7.353 5.587 -50.516 1.00 26.94 159 GLY A CA 1
ATOM 1216 C C . GLY A 1 159 ? 7.025 6.559 -51.648 1.00 26.94 159 GLY A C 1
ATOM 1217 O O . GLY A 1 159 ? 6.097 6.355 -52.427 1.00 26.94 159 GLY A O 1
ATOM 1218 N N . GLY A 1 160 ? 7.887 7.571 -51.771 1.00 27.56 160 GLY A N 1
ATOM 1219 C CA . GLY A 1 160 ? 8.041 8.446 -52.938 1.00 27.56 160 GLY A CA 1
ATOM 1220 C C . GLY A 1 160 ? 7.992 9.936 -52.571 1.00 27.56 160 GLY A C 1
ATOM 1221 O O . GLY A 1 160 ? 7.188 10.339 -51.747 1.00 27.56 160 GLY A O 1
ATOM 1222 N N . ASP A 1 161 ? 8.781 10.854 -53.128 1.00 30.38 161 ASP A N 1
ATOM 1223 C CA . ASP A 1 161 ? 9.887 10.818 -54.088 1.00 30.38 161 ASP A CA 1
ATOM 1224 C C . ASP A 1 161 ? 10.430 12.272 -54.225 1.00 30.38 161 ASP A C 1
ATOM 1226 O O . ASP A 1 161 ? 9.704 13.233 -53.989 1.00 30.38 161 ASP A O 1
ATOM 1230 N N . LYS A 1 162 ? 11.679 12.400 -54.697 1.00 31.69 162 LYS A N 1
ATOM 1231 C CA . LYS A 1 162 ? 12.324 13.531 -55.411 1.00 31.69 162 LYS A CA 1
ATOM 1232 C C . LYS A 1 162 ? 12.532 14.909 -54.756 1.00 31.69 162 LYS A C 1
ATOM 1234 O O . LYS A 1 162 ? 11.625 15.699 -54.538 1.00 31.69 162 LYS A O 1
ATOM 1239 N N . GLY A 1 163 ? 13.814 15.301 -54.727 1.00 27.88 163 GLY A N 1
ATOM 1240 C CA . GLY A 1 163 ? 14.236 16.699 -54.585 1.00 27.88 163 GLY A CA 1
ATOM 1241 C C . GLY A 1 163 ? 15.747 16.938 -54.677 1.00 27.88 163 GLY A C 1
ATOM 1242 O O . GLY A 1 163 ? 16.343 17.496 -53.764 1.00 27.88 163 GLY A O 1
ATOM 1243 N N . ARG A 1 164 ? 16.400 16.509 -55.764 1.00 31.03 164 ARG A N 1
ATOM 1244 C CA . ARG A 1 164 ? 17.830 16.757 -56.037 1.00 31.03 164 ARG A CA 1
ATOM 1245 C C . ARG A 1 164 ? 18.015 18.165 -56.626 1.00 31.03 164 ARG A C 1
ATOM 1247 O O . ARG A 1 164 ? 17.534 18.416 -57.727 1.00 31.03 164 ARG A O 1
ATOM 1254 N N . LYS A 1 165 ? 18.781 19.047 -55.973 1.00 34.06 165 LYS A N 1
ATOM 1255 C CA . LYS A 1 165 ? 19.448 20.191 -56.630 1.00 34.06 165 LYS A CA 1
ATOM 1256 C C . LYS A 1 165 ? 20.897 20.316 -56.151 1.00 34.06 165 LYS A C 1
ATOM 1258 O O . LYS A 1 165 ? 21.165 20.402 -54.960 1.00 34.06 165 LYS A O 1
ATOM 1263 N N . ARG A 1 166 ? 21.819 20.293 -57.119 1.00 28.94 166 ARG A N 1
ATOM 1264 C CA . ARG A 1 166 ? 23.238 20.664 -57.012 1.00 28.94 166 ARG A CA 1
ATOM 1265 C C . ARG A 1 166 ? 23.416 22.077 -57.584 1.00 28.94 166 ARG A C 1
ATOM 1267 O O . ARG A 1 166 ? 22.846 22.342 -58.635 1.00 28.94 166 ARG A O 1
ATOM 1274 N N . ALA A 1 167 ? 24.270 22.889 -56.962 1.00 30.09 167 ALA A N 1
ATOM 1275 C CA . ALA A 1 167 ? 25.191 23.869 -57.574 1.00 30.09 167 ALA A CA 1
ATOM 1276 C C . ALA A 1 167 ? 26.114 24.379 -56.437 1.00 30.09 167 ALA A C 1
ATOM 1278 O O . ALA A 1 167 ? 25.598 24.807 -55.415 1.00 30.09 167 ALA A O 1
ATOM 1279 N N . VAL A 1 168 ? 27.411 24.045 -56.382 1.00 29.09 168 VAL A N 1
ATOM 1280 C CA . VAL A 1 168 ? 28.581 24.583 -57.122 1.00 29.09 168 VAL A CA 1
ATOM 1281 C C . VAL A 1 168 ? 29.213 25.821 -56.439 1.00 29.09 168 VAL A C 1
ATOM 1283 O O . VAL A 1 168 ? 28.662 26.910 -56.465 1.00 29.09 168 VAL A O 1
ATOM 1286 N N . THR A 1 169 ? 30.400 25.555 -55.863 1.00 30.98 169 THR A N 1
ATOM 1287 C CA . THR A 1 169 ? 31.634 26.361 -55.667 1.00 30.98 169 THR A CA 1
ATOM 1288 C C . THR A 1 169 ? 31.632 27.697 -54.915 1.00 30.98 169 THR A C 1
ATOM 1290 O O . THR A 1 169 ? 31.010 28.667 -55.328 1.00 30.98 169 THR A O 1
ATOM 1293 N N . GLY A 1 170 ? 32.537 27.771 -53.931 1.00 28.28 170 GLY A N 1
ATOM 1294 C CA . GLY A 1 170 ? 33.120 29.002 -53.395 1.00 28.28 170 GLY A CA 1
ATOM 1295 C C . GLY A 1 170 ? 34.223 28.694 -52.375 1.00 28.28 170 GLY A C 1
ATOM 1296 O O . GLY A 1 170 ? 33.944 28.556 -51.191 1.00 28.28 170 GLY A O 1
ATOM 1297 N N . GLU A 1 171 ? 35.471 28.551 -52.832 1.00 33.22 171 GLU A N 1
ATOM 1298 C CA . GLU A 1 171 ? 36.662 28.512 -51.972 1.00 33.22 171 GLU A CA 1
ATOM 1299 C C . GLU A 1 171 ? 37.055 29.927 -51.513 1.00 33.22 171 GLU A C 1
ATOM 1301 O O . GLU A 1 171 ? 37.322 30.792 -52.351 1.00 33.22 171 GLU A O 1
ATOM 1306 N N . ARG A 1 172 ? 37.185 30.137 -50.193 1.00 30.80 172 ARG A N 1
ATOM 1307 C CA . ARG A 1 172 ? 38.339 30.799 -49.543 1.00 30.80 172 ARG A CA 1
ATOM 1308 C C . ARG A 1 172 ? 38.150 30.901 -48.026 1.00 30.80 172 ARG A C 1
ATOM 1310 O O . ARG A 1 172 ? 37.094 31.315 -47.568 1.00 30.80 172 ARG A O 1
ATOM 1317 N N . GLY A 1 173 ? 39.222 30.620 -47.281 1.00 29.62 173 GLY A N 1
ATOM 1318 C CA . GLY A 1 173 ? 39.393 31.057 -45.889 1.00 29.62 173 GLY A CA 1
ATOM 1319 C C . GLY A 1 173 ? 39.710 29.938 -44.900 1.00 29.62 173 GLY A C 1
ATOM 1320 O O . GLY A 1 173 ? 38.818 29.416 -44.243 1.00 29.62 173 GLY A O 1
ATOM 1321 N N . ARG A 1 174 ? 40.997 29.593 -44.770 1.00 37.34 174 ARG A N 1
ATOM 1322 C CA . ARG A 1 174 ? 41.542 28.942 -43.569 1.00 37.34 174 ARG A CA 1
ATOM 1323 C C . ARG A 1 174 ? 41.384 29.901 -42.383 1.00 37.34 174 ARG A C 1
ATOM 1325 O O . ARG A 1 174 ? 41.759 31.056 -42.531 1.00 37.34 174 ARG A O 1
ATOM 1332 N N . GLU A 1 175 ? 40.903 29.406 -41.242 1.00 33.25 175 GLU A N 1
ATOM 1333 C CA . GLU A 1 175 ? 41.644 29.322 -39.965 1.00 33.25 175 GLU A CA 1
ATOM 1334 C C . GLU A 1 175 ? 40.714 28.953 -38.786 1.00 33.25 175 GLU A C 1
ATOM 1336 O O . GLU A 1 175 ? 39.693 29.586 -38.553 1.00 33.25 175 GLU A O 1
ATOM 1341 N N . GLY A 1 176 ? 41.100 27.907 -38.041 1.00 40.78 176 GLY A N 1
ATOM 1342 C CA . GLY A 1 176 ? 40.868 27.779 -36.595 1.00 40.78 176 GLY A CA 1
ATOM 1343 C C . GLY A 1 176 ? 39.453 27.515 -36.060 1.00 40.78 176 GLY A C 1
ATOM 1344 O O . GLY A 1 176 ? 38.855 28.407 -35.477 1.00 40.78 176 GLY A O 1
ATOM 1345 N N . ALA A 1 177 ? 38.975 26.263 -36.093 1.00 36.59 177 ALA A N 1
ATOM 1346 C CA . ALA A 1 177 ? 37.942 25.785 -35.150 1.00 36.59 177 ALA A CA 1
ATOM 1347 C C . ALA A 1 177 ? 37.937 24.247 -34.984 1.00 36.59 177 ALA A C 1
ATOM 1349 O O . ALA A 1 177 ? 36.890 23.610 -34.893 1.00 36.59 177 ALA A O 1
ATOM 1350 N N . GLY A 1 178 ? 39.111 23.614 -34.976 1.00 34.00 178 GLY A N 1
ATOM 1351 C CA . GLY A 1 178 ? 39.248 22.192 -34.655 1.00 34.00 178 GLY A CA 1
ATOM 1352 C C . GLY A 1 178 ? 39.554 22.015 -33.174 1.00 34.00 178 GLY A C 1
ATOM 1353 O O . GLY A 1 178 ? 40.722 21.927 -32.817 1.00 34.00 178 GLY A O 1
ATOM 1354 N N . GLY A 1 179 ? 38.539 22.011 -32.305 1.00 36.47 179 GLY A N 1
ATOM 1355 C CA . GLY A 1 179 ? 38.803 21.786 -30.880 1.00 36.47 179 GLY A CA 1
ATOM 1356 C C . GLY A 1 179 ? 37.669 22.015 -29.888 1.00 36.47 179 GLY A C 1
ATOM 1357 O O . GLY A 1 179 ? 37.968 22.408 -28.773 1.00 36.47 179 GLY A O 1
ATOM 1358 N N . ILE A 1 180 ? 36.386 21.832 -30.236 1.00 41.41 180 ILE A N 1
ATOM 1359 C CA . ILE A 1 180 ? 35.299 21.946 -29.227 1.00 41.41 180 ILE A CA 1
ATOM 1360 C C . ILE A 1 180 ? 34.245 20.817 -29.327 1.00 41.41 180 ILE A C 1
ATOM 1362 O O . ILE A 1 180 ? 33.478 20.597 -28.397 1.00 41.41 180 ILE A O 1
ATOM 1366 N N . TYR A 1 181 ? 34.260 19.982 -30.373 1.00 34.81 181 TYR A N 1
ATOM 1367 C CA . TYR A 1 181 ? 33.245 18.927 -30.571 1.00 34.81 181 TYR A CA 1
ATOM 1368 C C . TYR A 1 181 ? 33.638 17.514 -30.095 1.00 34.81 181 TYR A C 1
ATOM 1370 O O . TYR A 1 181 ? 32.934 16.557 -30.403 1.00 34.81 181 TYR A O 1
ATOM 1378 N N . GLN A 1 182 ? 34.716 17.354 -29.317 1.00 38.41 182 GLN A N 1
ATOM 1379 C CA . GLN A 1 182 ? 35.068 16.061 -28.691 1.00 38.41 182 GLN A CA 1
ATOM 1380 C C . GLN A 1 182 ? 34.944 16.043 -27.158 1.00 38.41 182 GLN A C 1
ATOM 1382 O O . GLN A 1 182 ? 34.764 14.971 -26.582 1.00 38.41 182 GLN A O 1
ATOM 1387 N N . ALA A 1 183 ? 34.929 17.201 -26.490 1.00 39.69 183 ALA A N 1
ATOM 1388 C CA . ALA A 1 183 ? 34.803 17.266 -25.029 1.00 39.69 183 ALA A CA 1
ATOM 1389 C C . ALA A 1 183 ? 33.366 16.989 -24.531 1.00 39.69 183 ALA A C 1
ATOM 1391 O O . ALA A 1 183 ? 33.177 16.382 -23.478 1.00 39.69 183 ALA A O 1
ATOM 1392 N N . GLY A 1 184 ? 32.340 17.362 -25.310 1.00 35.34 184 GLY A N 1
ATOM 1393 C CA . GLY A 1 184 ? 30.929 17.163 -24.938 1.00 35.34 184 GLY A CA 1
ATOM 1394 C C . GLY A 1 184 ? 30.448 15.706 -25.004 1.00 35.34 184 GLY A C 1
ATOM 1395 O O . GLY A 1 184 ? 29.601 15.303 -24.211 1.00 35.34 184 GLY A O 1
ATOM 1396 N N . GLN A 1 185 ? 31.012 14.890 -25.904 1.00 41.03 185 GLN A N 1
ATOM 1397 C CA . GLN A 1 185 ? 30.670 13.463 -26.008 1.00 41.03 185 GLN A CA 1
ATOM 1398 C C . GLN A 1 185 ? 31.389 12.615 -24.951 1.00 41.03 185 GLN A C 1
ATOM 1400 O O . GLN A 1 185 ? 30.786 11.695 -24.405 1.00 41.03 185 GLN A O 1
ATOM 1405 N N . GLN A 1 186 ? 32.638 12.945 -24.601 1.00 41.69 186 GLN A N 1
ATOM 1406 C CA . GLN A 1 186 ? 33.364 12.243 -23.536 1.00 41.69 186 GLN A CA 1
ATOM 1407 C C . GLN A 1 186 ? 32.739 12.485 -22.156 1.00 41.69 186 GLN A C 1
ATOM 1409 O O . GLN A 1 186 ? 32.555 11.524 -21.413 1.00 41.69 186 GLN A O 1
ATOM 1414 N N . GLY A 1 187 ? 32.304 13.718 -21.860 1.00 38.12 187 GLY A N 1
ATOM 1415 C CA . GLY A 1 187 ? 31.586 14.031 -20.620 1.00 38.12 187 GLY A CA 1
ATOM 1416 C C . GLY A 1 187 ? 30.258 13.274 -20.483 1.00 38.12 187 GLY A C 1
ATOM 1417 O O . GLY A 1 187 ? 29.981 12.707 -19.433 1.00 38.12 187 GLY A O 1
ATOM 1418 N N . GLN A 1 188 ? 29.464 13.164 -21.557 1.00 41.66 188 GLN A N 1
ATOM 1419 C CA . GLN A 1 188 ? 28.200 12.408 -21.535 1.00 41.66 188 GLN A CA 1
ATOM 1420 C C . GLN A 1 188 ? 28.394 10.886 -21.435 1.00 41.66 188 GLN A C 1
ATOM 1422 O O . GLN A 1 188 ? 27.569 10.205 -20.824 1.00 41.66 188 GLN A O 1
ATOM 1427 N N . ILE A 1 189 ? 29.470 10.338 -22.010 1.00 47.88 189 ILE A N 1
ATOM 1428 C CA . ILE A 1 189 ? 29.801 8.907 -21.913 1.00 47.88 189 ILE A CA 1
ATOM 1429 C C . ILE A 1 189 ? 30.347 8.567 -20.520 1.00 47.88 189 ILE A C 1
ATOM 1431 O O . ILE A 1 189 ? 29.923 7.564 -19.951 1.00 47.88 189 ILE A O 1
ATOM 1435 N N . GLN A 1 190 ? 31.209 9.412 -19.940 1.00 42.91 190 GLN A N 1
ATOM 1436 C CA . GLN A 1 190 ? 31.716 9.243 -18.570 1.00 42.91 190 GLN A CA 1
ATOM 1437 C C . GLN A 1 190 ? 30.621 9.411 -17.514 1.00 42.91 190 GLN A C 1
ATOM 1439 O O . GLN A 1 190 ? 30.601 8.687 -16.521 1.00 42.91 190 GLN A O 1
ATOM 1444 N N . GLN A 1 191 ? 29.672 10.321 -17.733 1.00 44.50 191 GLN A N 1
ATOM 1445 C CA . GLN A 1 191 ? 28.545 10.496 -16.821 1.00 44.50 191 GLN A CA 1
ATOM 1446 C C . GLN A 1 191 ? 27.572 9.314 -16.918 1.00 44.50 191 GLN A C 1
ATOM 1448 O O . GLN A 1 191 ? 27.228 8.733 -15.896 1.00 44.50 191 GLN A O 1
ATOM 1453 N N . ARG A 1 192 ? 27.265 8.827 -18.133 1.00 44.16 192 ARG A N 1
ATOM 1454 C CA . ARG A 1 192 ? 26.488 7.586 -18.324 1.00 44.16 192 ARG A CA 1
ATOM 1455 C C . ARG A 1 192 ? 27.181 6.336 -17.777 1.00 44.16 192 ARG A C 1
ATOM 1457 O O . ARG A 1 192 ? 26.483 5.421 -17.347 1.00 44.16 192 ARG A O 1
ATOM 1464 N N . SER A 1 193 ? 28.512 6.246 -17.829 1.00 47.72 193 SER A N 1
ATOM 1465 C CA . SER A 1 193 ? 29.238 5.119 -17.233 1.00 47.72 193 SER A CA 1
ATOM 1466 C C . SER A 1 193 ? 29.240 5.207 -15.707 1.00 47.72 193 SER A C 1
ATOM 1468 O O . SER A 1 193 ? 29.004 4.194 -15.060 1.00 47.72 193 SER A O 1
ATOM 1470 N N . SER A 1 194 ? 29.405 6.410 -15.143 1.00 44.19 194 SER A N 1
ATOM 1471 C CA . SER A 1 194 ? 29.313 6.654 -13.698 1.00 44.19 194 SER A CA 1
ATOM 1472 C C . SER A 1 194 ? 27.917 6.370 -13.148 1.00 44.19 194 SER A C 1
ATOM 1474 O O . SER A 1 194 ? 27.796 5.761 -12.090 1.00 44.19 194 SER A O 1
ATOM 1476 N N . ASP A 1 195 ? 26.863 6.761 -13.865 1.00 48.41 195 ASP A N 1
ATOM 1477 C CA . ASP A 1 195 ? 25.480 6.528 -13.441 1.00 48.41 195 ASP A CA 1
ATOM 1478 C C . ASP A 1 195 ? 25.138 5.032 -13.468 1.00 48.41 195 ASP A C 1
ATOM 1480 O O . ASP A 1 195 ? 24.558 4.520 -12.514 1.00 48.41 195 ASP A O 1
ATOM 1484 N N . LYS A 1 196 ? 25.595 4.296 -14.493 1.00 48.91 196 LYS A N 1
ATOM 1485 C CA . LYS A 1 196 ? 25.465 2.829 -14.557 1.00 48.91 196 LYS A CA 1
ATOM 1486 C C . LYS A 1 196 ? 26.269 2.105 -13.478 1.00 48.91 196 LYS A C 1
ATOM 1488 O O . LYS A 1 196 ? 25.839 1.062 -12.993 1.00 48.91 196 LYS A O 1
ATOM 1493 N N . GLU A 1 197 ? 27.438 2.623 -13.118 1.00 50.38 197 GLU A N 1
ATOM 1494 C CA . GLU A 1 197 ? 28.280 2.050 -12.068 1.00 50.38 197 GLU A CA 1
ATOM 1495 C C . GLU A 1 197 ? 27.685 2.303 -10.680 1.00 50.38 197 GLU A C 1
ATOM 1497 O O . GLU A 1 197 ? 27.574 1.369 -9.893 1.00 50.38 197 GLU A O 1
ATOM 1502 N N . LYS A 1 198 ? 27.155 3.507 -10.427 1.00 46.53 198 LYS A N 1
ATOM 1503 C CA . LYS A 1 198 ? 26.373 3.818 -9.220 1.00 46.53 198 LYS A CA 1
ATOM 1504 C C . LYS A 1 198 ? 25.099 2.984 -9.123 1.00 46.53 198 LYS A C 1
ATOM 1506 O O . LYS A 1 198 ? 24.748 2.551 -8.030 1.00 46.53 198 LYS A O 1
ATOM 1511 N N . GLU A 1 199 ? 24.417 2.739 -10.240 1.00 47.91 199 GLU A N 1
ATOM 1512 C CA . GLU A 1 199 ? 23.246 1.858 -10.302 1.00 47.91 199 GLU A CA 1
ATOM 1513 C C . GLU A 1 199 ? 23.637 0.404 -9.995 1.00 47.91 199 GLU A C 1
ATOM 1515 O O . GLU A 1 199 ? 22.958 -0.260 -9.214 1.00 47.91 199 GLU A O 1
ATOM 1520 N N . ARG A 1 200 ? 24.771 -0.083 -10.521 1.00 53.19 200 ARG A N 1
ATOM 1521 C CA . ARG A 1 200 ? 25.305 -1.417 -10.201 1.00 53.19 200 ARG A CA 1
ATOM 1522 C C . ARG A 1 200 ? 25.708 -1.536 -8.732 1.00 53.19 200 ARG A C 1
ATOM 1524 O O . ARG A 1 200 ? 25.327 -2.505 -8.089 1.00 53.19 200 ARG A O 1
ATOM 1531 N N . GLU A 1 201 ? 26.421 -0.558 -8.185 1.00 48.91 201 GLU A N 1
ATOM 1532 C CA . GLU A 1 201 ? 26.801 -0.527 -6.769 1.00 48.91 201 GLU A CA 1
ATOM 1533 C C . GLU A 1 201 ? 25.581 -0.425 -5.853 1.00 48.91 201 GLU A C 1
ATOM 1535 O O . GLU A 1 201 ? 25.540 -1.055 -4.800 1.00 48.91 201 GLU A O 1
ATOM 1540 N N . GLN A 1 202 ? 24.565 0.351 -6.236 1.00 45.91 202 GLN A N 1
ATOM 1541 C CA . GLN A 1 202 ? 23.322 0.441 -5.478 1.00 45.91 202 GLN A CA 1
ATOM 1542 C C . GLN A 1 202 ? 22.534 -0.868 -5.550 1.00 45.91 202 GLN A C 1
ATOM 1544 O O . GLN A 1 202 ? 22.021 -1.309 -4.524 1.00 45.91 202 GLN A O 1
ATOM 1549 N N . ARG A 1 203 ? 22.493 -1.527 -6.714 1.00 54.31 203 ARG A N 1
ATOM 1550 C CA . ARG A 1 203 ? 21.962 -2.887 -6.864 1.00 54.31 203 ARG A CA 1
ATOM 1551 C C . ARG A 1 203 ? 22.717 -3.883 -6.010 1.00 54.31 203 ARG A C 1
ATOM 1553 O O . ARG A 1 203 ? 22.078 -4.687 -5.355 1.00 54.31 203 ARG A O 1
ATOM 1560 N N . GLU A 1 204 ? 24.042 -3.816 -5.962 1.00 54.38 204 GLU A N 1
ATOM 1561 C CA . GLU A 1 204 ? 24.864 -4.683 -5.118 1.00 54.38 204 GLU A CA 1
ATOM 1562 C C . GLU A 1 204 ? 24.669 -4.388 -3.629 1.00 54.38 204 GLU A C 1
ATOM 1564 O O . GLU A 1 204 ? 24.583 -5.325 -2.846 1.00 54.38 204 GLU A O 1
ATOM 1569 N N . ARG A 1 205 ? 24.517 -3.122 -3.219 1.00 46.81 205 ARG A N 1
ATOM 1570 C CA . ARG A 1 205 ? 24.181 -2.742 -1.836 1.00 46.81 205 ARG A CA 1
ATOM 1571 C C . ARG A 1 205 ? 22.784 -3.196 -1.435 1.00 46.81 205 ARG A C 1
ATOM 1573 O O . ARG A 1 205 ? 22.625 -3.742 -0.349 1.00 46.81 205 ARG A O 1
ATOM 1580 N N . ASN A 1 206 ? 21.790 -3.015 -2.301 1.00 46.94 206 ASN A N 1
ATOM 1581 C CA . ASN A 1 206 ? 20.438 -3.528 -2.089 1.00 46.94 206 ASN A CA 1
ATOM 1582 C C . ASN A 1 206 ? 20.459 -5.063 -2.059 1.00 46.94 206 ASN A C 1
ATOM 1584 O O . ASN A 1 206 ? 19.879 -5.657 -1.158 1.00 46.94 206 ASN A O 1
ATOM 1588 N N . ALA A 1 207 ? 21.215 -5.691 -2.965 1.00 50.59 207 ALA A N 1
ATOM 1589 C CA . ALA A 1 207 ? 21.436 -7.129 -3.002 1.00 50.59 207 ALA A CA 1
ATOM 1590 C C . ALA A 1 207 ? 22.154 -7.629 -1.743 1.00 50.59 207 ALA A C 1
ATOM 1592 O O . ALA A 1 207 ? 21.840 -8.714 -1.281 1.00 50.59 207 ALA A O 1
ATOM 1593 N N . LEU A 1 208 ? 23.088 -6.864 -1.168 1.00 45.47 208 LEU A N 1
ATOM 1594 C CA . LEU A 1 208 ? 23.778 -7.153 0.095 1.00 45.47 208 LEU A CA 1
ATOM 1595 C C . LEU A 1 208 ? 22.843 -6.986 1.298 1.00 45.47 208 LEU A C 1
ATOM 1597 O O . LEU A 1 208 ? 22.826 -7.848 2.176 1.00 45.47 208 LEU A O 1
ATOM 1601 N N . ALA A 1 209 ? 22.010 -5.942 1.295 1.00 45.00 209 ALA A N 1
ATOM 1602 C CA . ALA A 1 209 ? 20.948 -5.742 2.276 1.00 45.00 209 ALA A CA 1
ATOM 1603 C C . ALA A 1 209 ? 19.920 -6.883 2.237 1.00 45.00 209 ALA A C 1
ATOM 1605 O O . ALA A 1 209 ? 19.433 -7.278 3.289 1.00 45.00 209 ALA A O 1
ATOM 1606 N N . THR A 1 210 ? 19.656 -7.473 1.065 1.00 44.97 210 THR A N 1
ATOM 1607 C CA . THR A 1 210 ? 18.849 -8.697 0.921 1.00 44.97 210 THR A CA 1
ATOM 1608 C C . THR A 1 210 ? 19.648 -10.001 1.092 1.00 44.97 210 THR A C 1
ATOM 1610 O O . THR A 1 210 ? 19.067 -11.012 1.454 1.00 44.97 210 THR A O 1
ATOM 1613 N N . ARG A 1 211 ? 20.975 -10.028 0.884 1.00 41.88 211 ARG A N 1
ATOM 1614 C CA . ARG A 1 211 ? 21.841 -11.226 1.033 1.00 41.88 211 ARG A CA 1
ATOM 1615 C C . ARG A 1 211 ? 22.167 -11.541 2.487 1.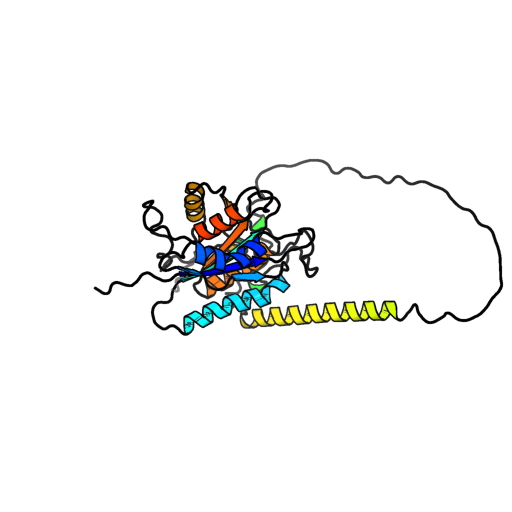00 41.88 211 ARG A C 1
ATOM 1617 O O . ARG A 1 211 ? 22.347 -12.708 2.805 1.00 41.88 211 ARG A O 1
ATOM 1624 N N . GLY A 1 212 ? 22.180 -10.551 3.383 1.00 35.81 212 GLY A N 1
ATOM 1625 C CA . GLY A 1 212 ? 22.139 -10.816 4.832 1.00 35.81 212 GLY A CA 1
ATOM 1626 C C . GLY A 1 212 ? 20.852 -11.532 5.276 1.00 35.81 212 GLY A C 1
ATOM 1627 O O . GLY A 1 212 ? 20.775 -12.024 6.395 1.00 35.81 212 GLY A O 1
ATOM 1628 N N . TRP A 1 213 ? 19.868 -11.601 4.376 1.00 43.19 213 TRP A N 1
ATOM 1629 C CA . TRP A 1 213 ? 18.581 -12.274 4.510 1.00 43.19 213 TRP A CA 1
ATOM 1630 C C . TRP A 1 213 ? 18.463 -13.428 3.506 1.00 43.19 213 TRP A C 1
ATOM 1632 O O . TRP A 1 213 ? 17.350 -13.837 3.182 1.00 43.19 213 TRP A O 1
ATOM 1642 N N . ALA A 1 214 ? 19.600 -13.923 2.987 1.00 35.97 214 ALA A N 1
ATOM 1643 C CA . ALA A 1 214 ? 19.646 -15.111 2.150 1.00 35.97 214 ALA A CA 1
ATOM 1644 C C . ALA A 1 214 ? 18.930 -16.240 2.892 1.00 35.97 214 ALA A C 1
ATOM 1646 O O . ALA A 1 214 ? 19.374 -16.723 3.934 1.00 35.97 214 ALA A O 1
ATOM 1647 N N . TYR A 1 215 ? 17.760 -16.551 2.357 1.00 42.88 215 TYR A N 1
ATOM 1648 C CA . TYR A 1 215 ? 16.822 -17.532 2.837 1.00 42.88 215 TYR A CA 1
ATOM 1649 C C . TYR A 1 215 ? 17.528 -18.860 3.126 1.00 42.88 215 TYR A C 1
ATOM 1651 O O . TYR A 1 215 ? 18.129 -19.459 2.238 1.00 42.88 215 TYR A O 1
ATOM 1659 N N . LEU A 1 216 ? 17.369 -19.363 4.350 1.00 38.06 216 LEU A N 1
ATOM 1660 C CA . LEU A 1 216 ? 17.274 -20.803 4.577 1.00 38.06 216 LEU A CA 1
ATOM 1661 C C . LEU A 1 216 ? 15.853 -21.222 4.163 1.00 38.06 216 LEU A C 1
ATOM 1663 O O . LEU A 1 216 ? 15.019 -21.538 5.004 1.00 38.06 216 LEU A O 1
ATOM 1667 N N . SER A 1 217 ? 15.531 -21.088 2.877 1.00 43.03 217 SER A N 1
ATOM 1668 C CA . SER A 1 217 ? 14.393 -21.780 2.278 1.00 43.03 217 SER A CA 1
ATOM 1669 C C . SER A 1 217 ? 14.888 -23.161 1.893 1.00 43.03 217 SER A C 1
ATOM 1671 O O . SER A 1 217 ? 15.940 -23.264 1.260 1.00 43.03 217 SER A O 1
ATOM 1673 N N . ASP A 1 218 ? 14.134 -24.200 2.237 1.00 40.00 218 ASP A N 1
ATOM 1674 C CA . ASP A 1 218 ? 14.273 -25.497 1.583 1.00 40.00 218 ASP A CA 1
ATOM 1675 C C . ASP A 1 218 ? 14.326 -25.259 0.064 1.00 40.00 218 ASP A C 1
ATOM 1677 O O . ASP A 1 218 ? 13.450 -24.579 -0.479 1.00 40.00 218 ASP A O 1
ATOM 1681 N N . GLU A 1 219 ? 15.370 -25.755 -0.610 1.00 44.38 219 GLU A N 1
ATOM 1682 C CA . GLU A 1 219 ? 15.703 -25.464 -2.021 1.00 44.38 219 GLU A CA 1
ATOM 1683 C C . GLU A 1 219 ? 14.607 -25.854 -3.047 1.00 44.38 219 GLU A C 1
ATOM 1685 O O . GLU A 1 219 ? 14.790 -25.662 -4.246 1.00 44.38 219 GLU A O 1
ATOM 1690 N N . ASP A 1 220 ? 13.442 -26.328 -2.595 1.00 43.88 220 ASP A N 1
ATOM 1691 C CA . ASP A 1 220 ? 12.359 -26.869 -3.422 1.00 43.88 220 ASP A CA 1
ATOM 1692 C C . ASP A 1 220 ? 11.023 -26.092 -3.358 1.00 43.88 220 ASP A C 1
ATOM 1694 O O . ASP A 1 220 ? 10.083 -26.431 -4.085 1.00 43.88 220 ASP A O 1
ATOM 1698 N N . SER A 1 221 ? 10.889 -25.035 -2.543 1.00 49.16 221 SER A N 1
ATOM 1699 C CA . SER A 1 221 ? 9.624 -24.278 -2.453 1.00 49.16 221 SER A CA 1
ATOM 1700 C C . SER A 1 221 ? 9.566 -23.106 -3.443 1.00 49.16 221 SER A C 1
ATOM 1702 O O . SER A 1 221 ? 10.047 -22.007 -3.177 1.00 49.16 221 SER A O 1
ATOM 1704 N N . ILE A 1 222 ? 8.953 -23.332 -4.609 1.00 61.62 222 ILE A N 1
ATOM 1705 C CA . ILE A 1 222 ? 8.676 -22.283 -5.605 1.00 61.62 222 ILE A CA 1
ATOM 1706 C C . ILE A 1 222 ? 7.459 -21.465 -5.144 1.00 61.62 222 ILE A C 1
ATOM 1708 O O . ILE A 1 222 ? 6.321 -21.933 -5.234 1.00 61.62 222 ILE A O 1
ATOM 1712 N N . ARG A 1 223 ? 7.677 -20.224 -4.703 1.00 76.56 223 ARG A N 1
ATOM 1713 C CA . ARG A 1 223 ? 6.630 -19.269 -4.324 1.00 76.56 223 ARG A CA 1
ATOM 1714 C C . ARG A 1 223 ? 6.384 -18.253 -5.445 1.00 76.56 223 ARG A C 1
ATOM 1716 O O . ARG A 1 223 ? 7.147 -17.316 -5.663 1.00 76.56 223 ARG A O 1
ATOM 1723 N N . GLY A 1 224 ? 5.269 -18.431 -6.157 1.00 86.44 224 GLY A N 1
ATOM 1724 C CA . GLY A 1 224 ? 4.842 -17.521 -7.231 1.00 86.44 224 GLY A CA 1
ATOM 1725 C C . GLY A 1 224 ? 4.126 -16.252 -6.748 1.00 86.44 224 GLY A C 1
ATOM 1726 O O . GLY A 1 224 ? 4.103 -15.252 -7.468 1.00 86.44 224 GLY A O 1
ATOM 1727 N N . SER A 1 225 ? 3.551 -16.273 -5.543 1.00 92.50 225 SER A N 1
ATOM 1728 C CA . SER A 1 225 ? 2.846 -15.142 -4.930 1.00 92.50 225 SER A CA 1
ATOM 1729 C C . SER A 1 225 ? 2.893 -15.187 -3.396 1.00 92.50 225 SER A C 1
ATOM 1731 O O . SER A 1 225 ? 3.165 -16.219 -2.779 1.00 92.50 225 SER A O 1
ATOM 1733 N N . CYS A 1 226 ? 2.635 -14.040 -2.772 1.00 93.19 226 CYS A N 1
ATOM 1734 C CA . CYS A 1 226 ? 2.422 -13.896 -1.337 1.00 93.19 226 CYS A CA 1
ATOM 1735 C C . CYS A 1 226 ? 1.010 -13.370 -1.091 1.00 93.19 226 CYS A C 1
ATOM 1737 O O . CYS A 1 226 ? 0.636 -12.375 -1.705 1.00 93.19 226 CYS A O 1
ATOM 1739 N N . GLU A 1 227 ? 0.271 -13.976 -0.166 1.00 95.31 227 GLU A N 1
ATOM 1740 C CA . GLU A 1 227 ? -1.046 -13.497 0.268 1.00 95.31 227 GLU A CA 1
ATOM 1741 C C . GLU A 1 227 ? -0.948 -12.779 1.617 1.00 95.31 227 GLU A C 1
ATOM 1743 O O . GLU A 1 227 ? -0.092 -13.094 2.449 1.00 95.31 227 GLU A O 1
ATOM 1748 N N . THR A 1 228 ? -1.828 -11.807 1.856 1.00 95.19 228 THR A N 1
ATOM 1749 C CA . THR A 1 228 ? -1.943 -11.195 3.182 1.00 95.19 228 THR A CA 1
ATOM 1750 C C . THR A 1 228 ? -2.681 -12.107 4.157 1.00 95.19 228 THR A C 1
ATOM 1752 O O . THR A 1 228 ? -3.678 -12.735 3.824 1.00 95.19 228 THR A O 1
ATOM 1755 N N . SER A 1 229 ? -2.242 -12.122 5.417 1.00 92.69 229 SER A N 1
ATOM 1756 C CA . SER A 1 229 ? -2.990 -12.753 6.514 1.00 92.69 229 SER A CA 1
ATOM 1757 C C . SER A 1 229 ? -4.158 -11.892 7.014 1.00 92.69 229 SER A C 1
ATOM 1759 O O . SER A 1 229 ? -4.833 -12.245 7.988 1.00 92.69 229 SER A O 1
ATOM 1761 N N . LEU A 1 230 ? -4.378 -10.722 6.403 1.00 93.00 230 LEU A N 1
ATOM 1762 C CA . LEU A 1 230 ? -5.528 -9.881 6.688 1.00 93.00 230 LEU A CA 1
ATOM 1763 C C . LEU A 1 230 ? -6.756 -10.364 5.902 1.00 93.00 230 LEU A C 1
ATOM 1765 O O . LEU A 1 230 ? -6.671 -10.640 4.713 1.00 93.00 230 LEU A O 1
ATOM 1769 N N . PRO A 1 231 ? -7.928 -10.412 6.538 1.00 92.50 231 PRO A N 1
ATOM 1770 C CA . PRO A 1 231 ? -9.154 -10.913 5.921 1.00 92.50 231 PRO A CA 1
ATOM 1771 C C . PRO A 1 231 ? -9.793 -9.855 5.008 1.00 92.50 231 PRO A C 1
ATOM 1773 O O . PRO A 1 231 ? -10.657 -9.067 5.407 1.00 92.50 231 PRO A O 1
ATOM 1776 N N . VAL A 1 232 ? -9.305 -9.802 3.767 1.00 94.44 232 VAL A N 1
ATOM 1777 C CA . VAL A 1 232 ? -9.653 -8.775 2.774 1.00 94.44 232 VAL A CA 1
ATOM 1778 C C . VAL A 1 232 ? -11.155 -8.709 2.509 1.00 94.44 232 VAL A C 1
ATOM 1780 O O . VAL A 1 232 ? -11.728 -7.618 2.514 1.00 94.44 232 VAL A O 1
ATOM 1783 N N . ASN A 1 233 ? -11.820 -9.850 2.329 1.00 94.12 233 ASN A N 1
ATOM 1784 C CA . ASN A 1 233 ? -13.246 -9.895 1.994 1.00 94.12 233 ASN A CA 1
ATOM 1785 C C . ASN A 1 233 ? -14.120 -9.238 3.067 1.00 94.12 233 ASN A C 1
ATOM 1787 O O . ASN A 1 233 ? -15.098 -8.550 2.769 1.00 94.12 233 ASN A O 1
ATOM 1791 N N . GLU A 1 234 ? -13.763 -9.414 4.330 1.00 90.94 234 GLU A N 1
ATOM 1792 C CA . GLU A 1 234 ? -14.491 -8.865 5.456 1.00 90.94 234 GLU A CA 1
ATOM 1793 C C . GLU A 1 234 ? -14.200 -7.382 5.664 1.00 90.94 234 GLU A C 1
ATOM 1795 O O . GLU A 1 234 ? -15.127 -6.629 5.977 1.00 90.94 234 GLU A O 1
ATOM 1800 N N . ILE A 1 235 ? -12.960 -6.946 5.415 1.00 92.56 235 ILE A N 1
ATOM 1801 C CA . ILE A 1 235 ? -12.609 -5.521 5.377 1.00 92.56 235 ILE A CA 1
ATOM 1802 C C . ILE A 1 235 ? -13.425 -4.821 4.285 1.00 92.56 235 ILE A C 1
ATOM 1804 O O . ILE A 1 235 ? -14.096 -3.825 4.562 1.00 92.56 235 ILE A O 1
ATOM 1808 N N . VAL A 1 236 ? -13.439 -5.374 3.067 1.00 95.25 236 VAL A N 1
ATOM 1809 C CA . VAL A 1 236 ? -14.233 -4.847 1.950 1.00 95.25 236 VAL A CA 1
ATOM 1810 C C . VAL A 1 236 ? -15.707 -4.804 2.334 1.00 95.25 236 VAL A C 1
ATOM 1812 O O . VAL A 1 236 ? -16.321 -3.746 2.258 1.00 95.25 236 VAL A O 1
ATOM 1815 N N . LYS A 1 237 ? -16.274 -5.907 2.836 1.00 94.25 237 LYS A N 1
ATOM 1816 C CA . LYS A 1 237 ? -17.683 -5.971 3.252 1.00 94.25 237 LYS A CA 1
ATOM 1817 C C . LYS A 1 237 ? -18.031 -4.917 4.305 1.00 94.25 237 LYS A C 1
ATOM 1819 O O . LYS A 1 237 ? -19.127 -4.355 4.263 1.00 94.25 237 LYS A O 1
ATOM 1824 N N . ALA A 1 238 ? -17.143 -4.662 5.264 1.00 91.06 238 ALA A N 1
ATOM 1825 C CA . ALA A 1 238 ? -17.349 -3.644 6.288 1.00 91.06 238 ALA A CA 1
ATOM 1826 C C . ALA A 1 238 ? -17.327 -2.226 5.697 1.00 91.06 238 ALA A C 1
ATOM 1828 O O . ALA A 1 238 ? -18.219 -1.433 5.997 1.00 91.06 238 ALA A O 1
ATOM 1829 N N . LEU A 1 239 ? -16.365 -1.924 4.822 1.00 94.25 239 LEU A N 1
ATOM 1830 C CA . LEU A 1 239 ? -16.233 -0.612 4.185 1.00 94.25 239 LEU A CA 1
ATOM 1831 C C . LEU A 1 239 ? -17.333 -0.352 3.145 1.00 94.25 239 LEU A C 1
ATOM 1833 O O . LEU A 1 239 ? -17.873 0.751 3.097 1.00 94.25 239 LEU A O 1
ATOM 1837 N N . SER A 1 240 ? -17.769 -1.364 2.390 1.00 95.38 240 SER A N 1
ATOM 1838 C CA . SER A 1 240 ? -18.919 -1.249 1.483 1.00 95.38 240 SER A CA 1
ATOM 1839 C C . SER A 1 240 ? -20.201 -0.883 2.232 1.00 95.38 240 SER A C 1
ATOM 1841 O O . SER A 1 240 ? -20.970 -0.047 1.770 1.00 95.38 240 SER A O 1
ATOM 1843 N N . LYS A 1 241 ? -20.422 -1.442 3.432 1.00 94.81 241 LYS A N 1
ATOM 1844 C CA . LYS A 1 241 ? -21.561 -1.065 4.293 1.00 94.81 241 LYS A CA 1
ATOM 1845 C C . LYS A 1 241 ? -21.500 0.384 4.783 1.00 94.81 241 LYS A C 1
ATOM 1847 O O . LYS A 1 241 ? -22.523 0.919 5.195 1.00 94.81 241 LYS A O 1
ATOM 1852 N N . MET A 1 242 ? -20.322 1.005 4.763 1.00 94.00 242 MET A N 1
ATOM 1853 C CA . MET A 1 242 ? -20.142 2.426 5.070 1.00 94.00 242 MET A CA 1
ATOM 1854 C C . MET A 1 242 ? -20.362 3.328 3.846 1.00 94.00 242 MET A C 1
ATOM 1856 O O . MET A 1 242 ? -20.244 4.540 3.972 1.00 94.00 242 MET A O 1
ATOM 1860 N N . GLY A 1 243 ? -20.700 2.756 2.684 1.00 95.88 243 GLY A N 1
ATOM 1861 C CA . GLY A 1 243 ? -20.973 3.492 1.449 1.00 95.88 243 GLY A CA 1
ATOM 1862 C C . GLY A 1 243 ? -19.766 3.646 0.524 1.00 95.88 243 GLY A C 1
ATOM 1863 O O . GLY A 1 243 ? -19.894 4.266 -0.528 1.00 95.88 243 GLY A O 1
ATOM 1864 N N . TYR A 1 244 ? -18.605 3.076 0.864 1.00 97.00 244 TYR A N 1
ATOM 1865 C CA . TYR A 1 244 ? -17.443 3.136 -0.019 1.00 97.00 244 TYR A CA 1
ATOM 1866 C C . TYR A 1 244 ? -17.615 2.217 -1.228 1.00 97.00 244 TYR A C 1
ATOM 1868 O O . TYR A 1 244 ? -17.987 1.048 -1.104 1.00 97.00 244 TYR A O 1
ATOM 1876 N N . ASN A 1 245 ? -17.273 2.734 -2.405 1.00 97.25 245 ASN A N 1
ATOM 1877 C CA . ASN A 1 245 ? -17.141 1.929 -3.607 1.00 97.25 245 ASN A CA 1
ATOM 1878 C C . ASN A 1 245 ? -15.781 1.211 -3.574 1.00 97.25 245 ASN A C 1
ATOM 1880 O O . ASN A 1 245 ? -14.755 1.823 -3.867 1.00 97.25 245 ASN A O 1
ATOM 1884 N N . ILE A 1 246 ? -15.770 -0.057 -3.163 1.00 97.94 246 ILE A N 1
ATOM 1885 C CA . ILE A 1 246 ? -14.557 -0.842 -2.891 1.00 97.94 246 ILE A CA 1
ATOM 1886 C C . ILE A 1 246 ? -14.716 -2.299 -3.355 1.00 97.94 246 ILE A C 1
ATOM 1888 O O . ILE A 1 246 ? -15.822 -2.836 -3.325 1.00 97.94 246 ILE A O 1
ATOM 1892 N N . THR A 1 247 ? -13.620 -2.943 -3.765 1.00 98.00 247 THR A N 1
ATOM 1893 C CA . THR A 1 247 ? -13.564 -4.360 -4.172 1.00 98.00 247 THR A CA 1
ATOM 1894 C C . THR A 1 247 ? -12.334 -5.067 -3.583 1.00 98.00 247 THR A C 1
ATOM 1896 O O . THR A 1 247 ? -11.322 -4.397 -3.358 1.00 98.00 247 THR A O 1
ATOM 1899 N N . PRO A 1 248 ? -12.360 -6.395 -3.340 1.00 97.81 248 PRO A N 1
ATOM 1900 C CA . PRO A 1 248 ? -11.120 -7.160 -3.241 1.00 97.81 248 PRO A CA 1
ATOM 1901 C C . PRO A 1 248 ? -10.429 -7.209 -4.614 1.00 97.81 248 PRO A C 1
ATOM 1903 O O . PRO A 1 248 ? -11.089 -7.055 -5.649 1.00 97.81 248 PRO A O 1
ATOM 1906 N N . SER A 1 249 ? -9.118 -7.425 -4.618 1.00 97.69 249 SER A N 1
ATOM 1907 C CA . SER A 1 249 ? -8.301 -7.613 -5.818 1.00 97.69 249 SER A CA 1
ATOM 1908 C C . SER A 1 249 ? -7.205 -8.644 -5.551 1.00 97.69 249 SER A C 1
ATOM 1910 O O . SER A 1 249 ? -6.560 -8.601 -4.510 1.00 97.69 249 SER A O 1
ATOM 1912 N N . ASP A 1 250 ? -6.982 -9.556 -6.495 1.00 94.69 250 ASP A N 1
ATOM 1913 C CA . ASP A 1 250 ? -5.879 -10.528 -6.461 1.00 94.69 250 ASP A CA 1
ATOM 1914 C C . ASP A 1 250 ? -4.724 -10.118 -7.398 1.00 94.69 250 ASP A C 1
ATOM 1916 O O . ASP A 1 250 ? -3.837 -10.920 -7.697 1.00 94.69 250 ASP A O 1
ATOM 1920 N N . ASP A 1 251 ? -4.741 -8.885 -7.914 1.00 92.75 251 ASP A N 1
ATOM 1921 C CA . ASP A 1 251 ? -3.769 -8.393 -8.888 1.00 92.75 251 ASP A CA 1
ATOM 1922 C C . ASP A 1 251 ? -3.357 -6.944 -8.598 1.00 92.75 251 ASP A C 1
ATOM 1924 O O . ASP A 1 251 ? -3.895 -5.988 -9.162 1.00 92.75 251 ASP A O 1
ATOM 1928 N N . ALA A 1 252 ? -2.302 -6.790 -7.795 1.00 92.62 252 ALA A N 1
ATOM 1929 C CA . ALA A 1 252 ? -1.651 -5.504 -7.543 1.00 92.62 252 ALA A CA 1
ATOM 1930 C C . ALA A 1 252 ? -0.877 -4.954 -8.769 1.00 92.62 252 ALA A C 1
ATOM 1932 O O . ALA A 1 252 ? -0.137 -3.967 -8.670 1.00 92.62 252 ALA A O 1
ATOM 1933 N N . GLY A 1 253 ? -1.003 -5.599 -9.933 1.00 91.31 253 GLY A N 1
ATOM 1934 C CA . GLY A 1 253 ? -0.247 -5.338 -11.145 1.00 91.31 253 GLY A CA 1
ATOM 1935 C C . GLY A 1 253 ? 1.127 -6.006 -11.132 1.00 91.31 253 GLY A C 1
ATOM 1936 O O . GLY A 1 253 ? 1.418 -6.912 -10.362 1.00 91.31 253 GLY A O 1
ATOM 1937 N N . ARG A 1 254 ? 2.006 -5.553 -12.030 1.00 92.81 254 ARG A N 1
ATOM 1938 C CA . ARG A 1 254 ? 3.415 -5.991 -12.100 1.00 92.81 254 ARG A CA 1
ATOM 1939 C C . ARG A 1 254 ? 4.370 -4.802 -12.123 1.00 92.81 254 ARG A C 1
ATOM 1941 O O . ARG A 1 254 ? 5.449 -4.885 -12.694 1.00 92.81 254 ARG A O 1
ATOM 1948 N N . PHE A 1 255 ? 3.933 -3.677 -11.553 1.00 93.62 255 PHE A N 1
ATOM 1949 C CA . PHE A 1 255 ? 4.693 -2.428 -11.457 1.00 93.62 255 PHE A CA 1
ATOM 1950 C C . PHE A 1 255 ? 5.205 -2.208 -10.022 1.00 93.62 255 PHE A C 1
ATOM 1952 O O . PHE A 1 255 ? 5.220 -3.140 -9.218 1.00 93.62 255 PHE A O 1
ATOM 1959 N N . VAL A 1 256 ? 5.605 -0.979 -9.683 1.00 95.69 256 VAL A N 1
ATOM 1960 C CA . VAL A 1 256 ? 6.194 -0.619 -8.379 1.00 95.69 256 VAL A CA 1
ATOM 1961 C C . VAL A 1 256 ? 5.295 -0.988 -7.186 1.00 95.69 256 VAL A C 1
ATOM 1963 O O . VAL A 1 256 ? 5.806 -1.406 -6.151 1.00 95.69 256 VAL A O 1
ATOM 1966 N N . CYS A 1 257 ? 3.967 -0.902 -7.327 1.00 96.75 257 CYS A N 1
ATOM 1967 C CA . CYS A 1 257 ? 3.017 -1.264 -6.268 1.00 96.75 257 CYS A CA 1
ATOM 1968 C C . CYS A 1 257 ? 3.142 -2.741 -5.859 1.00 96.75 257 CYS A C 1
ATOM 1970 O O . CYS A 1 257 ? 3.425 -3.028 -4.698 1.00 96.75 257 CYS A O 1
ATOM 1972 N N . ASN A 1 258 ? 3.028 -3.661 -6.825 1.00 97.88 258 ASN A N 1
ATOM 1973 C CA . ASN A 1 258 ? 3.254 -5.092 -6.610 1.00 97.88 258 ASN A CA 1
ATOM 1974 C C . ASN A 1 258 ? 4.665 -5.379 -6.081 1.00 97.88 258 ASN A C 1
ATOM 1976 O O . ASN A 1 258 ? 4.822 -6.167 -5.154 1.00 97.88 258 ASN A O 1
ATOM 1980 N N . PHE A 1 259 ? 5.674 -4.697 -6.633 1.00 97.38 259 PHE A N 1
ATOM 1981 C CA . PHE A 1 259 ? 7.067 -4.852 -6.218 1.00 97.38 259 PHE A CA 1
ATOM 1982 C C . PHE A 1 259 ? 7.255 -4.584 -4.717 1.00 97.38 259 PHE A C 1
ATOM 1984 O O . PHE A 1 259 ? 7.748 -5.437 -3.982 1.00 97.38 259 PHE A O 1
ATOM 1991 N N . VAL A 1 260 ? 6.795 -3.423 -4.243 1.00 97.94 260 VAL A N 1
ATOM 1992 C CA . VAL A 1 260 ? 6.845 -3.059 -2.821 1.00 97.94 260 VAL A CA 1
ATOM 1993 C C . VAL A 1 260 ? 5.983 -3.993 -1.978 1.00 97.94 260 VAL A C 1
ATOM 1995 O O . VAL A 1 260 ? 6.421 -4.414 -0.909 1.00 97.94 260 VAL A O 1
ATOM 1998 N N . TYR A 1 261 ? 4.782 -4.342 -2.448 1.00 98.44 261 TYR A N 1
ATOM 1999 C CA . TYR A 1 261 ? 3.879 -5.183 -1.671 1.00 98.44 261 TYR A CA 1
ATOM 2000 C C . TYR A 1 261 ? 4.450 -6.583 -1.430 1.00 98.44 261 TYR A C 1
ATOM 2002 O O . TYR A 1 261 ? 4.379 -7.083 -0.309 1.00 98.44 261 TYR A O 1
ATOM 2010 N N . TYR A 1 262 ? 5.087 -7.175 -2.444 1.00 97.75 262 TYR A N 1
ATOM 2011 C CA . TYR A 1 262 ? 5.742 -8.475 -2.333 1.00 97.75 262 TYR A CA 1
ATOM 2012 C C . TYR A 1 262 ? 6.834 -8.464 -1.254 1.00 97.75 262 TYR A C 1
ATOM 2014 O O . TYR A 1 262 ? 6.808 -9.286 -0.338 1.00 97.75 262 TYR A O 1
ATOM 2022 N N . HIS A 1 263 ? 7.736 -7.474 -1.287 1.00 97.06 263 HIS A N 1
ATOM 2023 C CA . HIS A 1 263 ? 8.763 -7.304 -0.252 1.00 97.06 263 HIS A CA 1
ATOM 2024 C C . HIS A 1 263 ? 8.162 -7.130 1.151 1.00 97.06 263 HIS A C 1
ATOM 2026 O O . HIS A 1 263 ? 8.646 -7.735 2.110 1.00 97.06 263 HIS A O 1
ATOM 2032 N N . SER A 1 264 ? 7.098 -6.334 1.280 1.00 97.50 264 SER A N 1
ATOM 2033 C CA . SER A 1 264 ? 6.427 -6.112 2.562 1.00 97.50 264 SER A CA 1
ATOM 2034 C C . SER A 1 264 ? 5.732 -7.357 3.106 1.00 97.50 264 SER A C 1
ATOM 2036 O O . SER A 1 264 ? 5.778 -7.580 4.314 1.00 97.50 264 SER A O 1
ATOM 2038 N N . LEU A 1 265 ? 5.098 -8.169 2.254 1.00 96.81 265 LEU A N 1
ATOM 2039 C CA . LEU A 1 265 ? 4.442 -9.413 2.666 1.00 96.81 265 LEU A CA 1
ATOM 2040 C C . LEU A 1 265 ? 5.455 -10.447 3.153 1.00 96.81 265 LEU A C 1
ATOM 2042 O O . LEU A 1 265 ? 5.271 -10.995 4.239 1.00 96.81 265 LEU A O 1
ATOM 2046 N N . LEU A 1 266 ? 6.554 -10.639 2.417 1.00 94.75 266 LEU A N 1
ATOM 2047 C CA . LEU A 1 266 ? 7.645 -11.517 2.848 1.00 94.75 266 LEU A CA 1
ATOM 2048 C C . LEU A 1 266 ? 8.214 -11.084 4.201 1.00 94.75 266 LEU A C 1
ATOM 2050 O O . LEU A 1 266 ? 8.357 -11.891 5.118 1.00 94.75 266 LEU A O 1
ATOM 2054 N N . PHE A 1 267 ? 8.503 -9.789 4.351 1.00 94.06 267 PHE A N 1
ATOM 2055 C CA . PHE A 1 267 ? 9.030 -9.261 5.605 1.00 94.06 267 PHE A CA 1
ATOM 2056 C C . PHE A 1 267 ? 8.027 -9.414 6.755 1.00 94.06 267 PHE A C 1
ATOM 2058 O O . PHE A 1 267 ? 8.415 -9.715 7.886 1.00 94.06 267 PHE A O 1
ATOM 2065 N N . ALA A 1 268 ? 6.738 -9.195 6.483 1.00 92.44 268 ALA A N 1
ATOM 2066 C CA . ALA A 1 268 ? 5.681 -9.317 7.474 1.00 92.44 268 ALA A CA 1
ATOM 2067 C C . ALA A 1 268 ? 5.550 -10.756 7.986 1.00 92.44 268 ALA A C 1
ATOM 2069 O O . ALA A 1 268 ? 5.534 -10.957 9.199 1.00 92.44 268 ALA A O 1
ATOM 2070 N N . GLU A 1 269 ? 5.548 -11.741 7.087 1.00 90.19 269 GLU A N 1
ATOM 2071 C CA . GLU A 1 269 ? 5.495 -13.164 7.431 1.00 90.19 269 GLU A CA 1
ATOM 2072 C C . GLU A 1 269 ? 6.667 -13.583 8.327 1.00 90.19 269 GLU A C 1
ATOM 2074 O O . GLU A 1 269 ? 6.458 -14.155 9.396 1.00 90.19 269 GLU A O 1
ATOM 2079 N N . GLN A 1 270 ? 7.893 -13.196 7.963 1.00 88.31 270 GLN A N 1
ATOM 2080 C CA . GLN A 1 270 ? 9.106 -13.524 8.724 1.00 88.31 270 GLN A CA 1
ATOM 2081 C C . GLN A 1 270 ? 9.144 -12.913 10.133 1.00 88.31 270 GLN A C 1
ATOM 2083 O O . GLN A 1 270 ? 9.845 -13.413 11.012 1.00 88.31 270 GLN A O 1
ATOM 2088 N N . ASN A 1 271 ? 8.417 -11.817 10.359 1.00 89.81 271 ASN A N 1
ATOM 2089 C CA . ASN A 1 271 ? 8.461 -11.060 11.611 1.00 89.81 271 ASN A CA 1
ATOM 2090 C C . ASN A 1 271 ? 7.145 -11.119 12.406 1.00 89.81 271 ASN A C 1
ATOM 2092 O O . ASN A 1 271 ? 7.003 -10.390 13.388 1.00 89.81 271 ASN A O 1
ATOM 2096 N N . GLY A 1 272 ? 6.178 -11.955 12.003 1.00 88.75 272 GLY A N 1
ATOM 2097 C CA . GLY A 1 272 ? 4.873 -12.055 12.672 1.00 88.75 272 GLY A CA 1
ATOM 2098 C C . GLY A 1 272 ? 4.035 -10.771 12.588 1.00 88.75 272 GLY A C 1
ATOM 2099 O O . GLY A 1 272 ? 3.223 -10.477 13.468 1.00 88.75 272 GLY A O 1
ATOM 2100 N N . MET A 1 273 ? 4.251 -9.970 11.547 1.00 91.50 273 MET A N 1
ATOM 2101 C CA . MET A 1 273 ? 3.516 -8.734 11.286 1.00 91.50 273 MET A CA 1
ATOM 2102 C C . MET A 1 273 ? 2.490 -8.936 10.170 1.00 91.50 273 MET A C 1
ATOM 2104 O O . MET A 1 273 ? 2.402 -9.999 9.560 1.00 91.50 273 MET A O 1
ATOM 2108 N N . LYS A 1 274 ? 1.703 -7.897 9.883 1.00 94.56 274 LYS A N 1
ATOM 2109 C CA . LYS A 1 274 ? 0.725 -7.911 8.789 1.00 94.56 274 LYS A CA 1
ATOM 2110 C C . LYS A 1 274 ? 1.032 -6.809 7.785 1.00 94.56 274 LYS A C 1
ATOM 2112 O O . LYS A 1 274 ? 1.516 -5.749 8.171 1.00 94.56 274 LYS A O 1
ATOM 2117 N N . SER A 1 275 ? 0.730 -7.035 6.512 1.00 97.31 275 SER A N 1
ATOM 2118 C CA . SER A 1 275 ? 0.853 -6.022 5.461 1.00 97.31 275 SER A CA 1
ATOM 2119 C C . SER A 1 275 ? -0.382 -6.031 4.563 1.00 97.31 275 SER A C 1
ATOM 2121 O O . SER A 1 275 ? -0.894 -7.094 4.211 1.00 97.31 275 SER A O 1
ATOM 2123 N N . LEU A 1 276 ? -0.875 -4.848 4.210 1.00 98.25 276 LEU A N 1
ATOM 2124 C CA . LEU A 1 276 ? -2.011 -4.629 3.323 1.00 98.25 276 LEU A CA 1
ATOM 2125 C C . LEU A 1 276 ? -1.628 -3.604 2.266 1.00 98.25 276 LEU A C 1
ATOM 2127 O O . LEU A 1 276 ? -0.994 -2.596 2.589 1.00 98.25 276 LEU A O 1
ATOM 2131 N N . PHE A 1 277 ? -2.075 -3.818 1.035 1.00 98.69 277 PHE A N 1
ATOM 2132 C CA . PHE A 1 277 ? -1.969 -2.822 -0.020 1.00 98.69 277 PHE A CA 1
ATOM 2133 C C . PHE A 1 277 ? -3.360 -2.385 -0.464 1.00 98.69 277 PHE A C 1
ATOM 2135 O O . PHE A 1 277 ? -4.276 -3.200 -0.578 1.00 98.69 277 PHE A O 1
ATOM 2142 N N . VAL A 1 278 ? -3.524 -1.086 -0.696 1.00 98.56 278 VAL A N 1
ATOM 2143 C CA . VAL A 1 278 ? -4.774 -0.508 -1.180 1.00 98.56 278 VAL A CA 1
ATOM 2144 C C . VAL A 1 278 ? -4.495 0.379 -2.380 1.00 98.56 278 VAL A C 1
ATOM 2146 O O . VAL A 1 278 ? -3.732 1.344 -2.288 1.00 98.56 278 VAL A O 1
ATOM 2149 N N . HIS A 1 279 ? -5.147 0.076 -3.498 1.00 98.38 279 HIS A N 1
ATOM 2150 C CA . HIS A 1 279 ? -5.185 0.977 -4.636 1.00 98.38 279 HIS A CA 1
ATOM 2151 C C . HIS A 1 279 ? -6.311 1.998 -4.486 1.00 98.38 279 HIS A C 1
ATOM 2153 O O . HIS A 1 279 ? -7.467 1.652 -4.220 1.00 98.38 279 HIS A O 1
ATOM 2159 N N . VAL A 1 280 ? -5.967 3.266 -4.700 1.00 97.81 280 VAL A N 1
ATOM 2160 C CA . VAL A 1 280 ? -6.898 4.396 -4.693 1.00 97.81 280 VAL A CA 1
ATOM 2161 C C . VAL A 1 280 ? -6.984 5.036 -6.089 1.00 97.81 280 VAL A C 1
ATOM 2163 O O . VAL A 1 280 ? -5.976 5.071 -6.804 1.00 97.81 280 VAL A O 1
ATOM 2166 N N . PRO A 1 281 ? -8.156 5.539 -6.513 1.00 96.75 281 PRO A N 1
ATOM 2167 C CA . PRO A 1 281 ? -8.288 6.318 -7.746 1.00 96.75 281 PRO A CA 1
ATOM 2168 C C . PRO A 1 281 ? -7.556 7.668 -7.715 1.00 96.75 281 PRO A C 1
ATOM 2170 O O . PRO A 1 281 ? -7.078 8.120 -6.675 1.00 96.75 281 PRO A O 1
ATOM 2173 N N . LEU A 1 282 ? -7.525 8.361 -8.855 1.00 95.88 282 LEU A N 1
ATOM 2174 C CA . LEU A 1 282 ? -7.157 9.782 -8.904 1.00 95.88 282 LEU A CA 1
ATOM 2175 C C . LEU A 1 282 ? -8.186 10.650 -8.165 1.00 95.88 282 LEU A C 1
ATOM 2177 O O . LEU A 1 282 ? -9.366 10.299 -8.107 1.00 95.88 282 LEU A O 1
ATOM 2181 N N . PHE A 1 283 ? -7.767 11.831 -7.697 1.00 95.94 283 PHE A N 1
ATOM 2182 C CA . PHE A 1 283 ? -8.679 12.799 -7.071 1.00 95.94 283 PHE A CA 1
ATOM 2183 C C . PHE A 1 283 ? -9.768 13.331 -8.006 1.00 95.94 283 PHE A C 1
ATOM 2185 O O . PHE A 1 283 ? -10.842 13.705 -7.550 1.00 95.94 283 PHE A O 1
ATOM 2192 N N . LEU A 1 284 ? -9.537 13.287 -9.321 1.00 94.69 284 LEU A N 1
ATOM 2193 C CA . LEU A 1 284 ? -10.566 13.593 -10.317 1.00 94.69 284 LEU A CA 1
ATOM 2194 C C . LEU A 1 284 ? -11.725 12.578 -10.301 1.00 94.69 284 LEU A C 1
ATOM 2196 O O . LEU A 1 284 ? -12.820 12.884 -10.760 1.00 94.69 284 LEU A O 1
ATOM 2200 N N . THR A 1 285 ? -11.477 11.362 -9.810 1.00 96.00 285 THR A N 1
ATOM 2201 C CA . THR A 1 285 ? -12.454 10.269 -9.787 1.00 96.00 285 THR A CA 1
ATOM 2202 C C . THR A 1 285 ? -13.102 10.107 -8.418 1.00 96.00 285 THR A C 1
ATOM 2204 O O . THR A 1 285 ? -14.311 9.916 -8.339 1.00 96.00 285 THR A O 1
ATOM 2207 N N . ILE A 1 286 ? -12.311 10.171 -7.347 1.00 97.31 286 ILE A N 1
ATOM 2208 C CA . ILE A 1 286 ? -12.793 10.219 -5.963 1.00 97.31 286 ILE A CA 1
ATOM 2209 C C . ILE A 1 286 ? -11.977 11.290 -5.254 1.00 97.31 286 ILE A C 1
ATOM 2211 O O . ILE A 1 286 ? -10.762 11.140 -5.170 1.00 97.31 286 ILE A O 1
ATOM 2215 N N . ASP A 1 287 ? -12.626 12.336 -4.757 1.00 97.44 287 ASP A N 1
ATOM 2216 C CA . ASP A 1 287 ? -11.980 13.526 -4.199 1.00 97.44 287 ASP A CA 1
ATOM 2217 C C . ASP A 1 287 ? -11.113 13.236 -2.955 1.00 97.44 287 ASP A C 1
ATOM 2219 O O . ASP A 1 287 ? -11.246 12.200 -2.297 1.00 97.44 287 ASP A O 1
ATOM 2223 N N . GLU A 1 288 ? -10.211 14.170 -2.633 1.00 97.12 288 GLU A N 1
ATOM 2224 C CA . GLU A 1 288 ? -9.260 14.041 -1.521 1.00 97.12 288 GLU A CA 1
ATOM 2225 C C . GLU A 1 288 ? -9.946 13.788 -0.175 1.00 97.12 288 GLU A C 1
ATOM 2227 O O . GLU A 1 288 ? -9.505 12.913 0.573 1.00 97.12 288 GLU A O 1
ATOM 2232 N N . GLU A 1 289 ? -11.031 14.504 0.134 1.00 97.12 289 GLU A N 1
ATOM 2233 C CA . GLU A 1 289 ? -11.731 14.367 1.412 1.00 97.12 289 GLU A CA 1
ATOM 2234 C C . GLU A 1 289 ? -12.305 12.954 1.560 1.00 97.12 289 GLU A C 1
ATOM 2236 O O . GLU A 1 289 ? -12.056 12.281 2.566 1.00 97.12 289 GLU A O 1
ATOM 2241 N N . THR A 1 290 ? -12.974 12.449 0.522 1.00 97.88 290 THR A N 1
ATOM 2242 C CA . THR A 1 290 ? -13.508 11.084 0.501 1.00 97.88 290 THR A CA 1
ATOM 2243 C C . THR A 1 290 ? -12.404 10.032 0.649 1.00 97.88 290 THR A C 1
ATOM 2245 O O . THR A 1 290 ? -12.576 9.064 1.399 1.00 97.88 290 THR A O 1
ATOM 2248 N N . GLN A 1 291 ? -11.254 10.195 -0.018 1.00 98.38 291 GLN A N 1
ATOM 2249 C CA . GLN A 1 291 ? -10.133 9.253 0.118 1.00 98.38 291 GLN A CA 1
ATOM 2250 C C . GLN A 1 291 ? -9.486 9.300 1.513 1.00 98.38 291 GLN A C 1
ATOM 2252 O O . GLN A 1 291 ? -9.141 8.254 2.069 1.00 98.38 291 GLN A O 1
ATOM 2257 N N . MET A 1 292 ? -9.369 10.481 2.123 1.00 97.62 292 MET A N 1
ATOM 2258 C CA . MET A 1 292 ? -8.878 10.637 3.497 1.00 97.62 292 MET A CA 1
ATOM 2259 C C . MET A 1 292 ? -9.823 9.991 4.516 1.00 97.62 292 MET A C 1
ATOM 2261 O O . MET A 1 292 ? -9.374 9.262 5.407 1.00 97.62 292 MET A O 1
ATOM 2265 N N . GLU A 1 293 ? -11.136 10.188 4.364 1.00 96.94 293 GLU A N 1
ATOM 2266 C CA . GLU A 1 293 ? -12.149 9.516 5.185 1.00 96.94 293 GLU A CA 1
ATOM 2267 C C . GLU A 1 293 ? -12.125 8.000 4.998 1.00 96.94 293 GLU A C 1
ATOM 2269 O O . GLU A 1 293 ? -12.293 7.259 5.969 1.00 96.94 293 GLU A O 1
ATOM 2274 N N . PHE A 1 294 ? -11.898 7.527 3.772 1.00 97.50 294 PHE A N 1
ATOM 2275 C CA . PHE A 1 294 ? -11.746 6.106 3.480 1.00 97.50 294 PHE A CA 1
ATOM 2276 C C . PHE A 1 294 ? -10.570 5.500 4.257 1.00 97.50 294 PHE A C 1
ATOM 2278 O O . PHE A 1 294 ? -10.760 4.514 4.972 1.00 97.50 294 PHE A O 1
ATOM 2285 N N . VAL A 1 295 ? -9.381 6.115 4.202 1.00 96.88 295 VAL A N 1
ATOM 2286 C CA . VAL A 1 295 ? -8.207 5.634 4.953 1.00 96.88 295 VAL A CA 1
ATOM 2287 C C . VAL A 1 295 ? -8.465 5.697 6.458 1.00 96.88 295 VAL A C 1
ATOM 2289 O O . VAL A 1 295 ? -8.189 4.736 7.173 1.00 96.88 295 VAL A O 1
ATOM 2292 N N . ALA A 1 296 ? -9.071 6.775 6.957 1.00 94.56 296 ALA A N 1
ATOM 2293 C CA . ALA A 1 296 ? -9.442 6.871 8.366 1.00 94.56 296 ALA A CA 1
ATOM 2294 C C . ALA A 1 296 ? -10.448 5.787 8.786 1.00 94.56 296 ALA A C 1
ATOM 2296 O O . ALA A 1 296 ? -10.349 5.250 9.889 1.00 94.56 296 ALA A O 1
ATOM 2297 N N . SER A 1 297 ? -11.405 5.443 7.924 1.00 93.81 297 SER A N 1
ATOM 2298 C CA . SER A 1 297 ? -12.378 4.373 8.160 1.00 93.81 297 SER A CA 1
ATOM 2299 C C . SER A 1 297 ? -11.739 2.989 8.141 1.00 93.81 297 SER A C 1
ATOM 2301 O O . SER A 1 297 ? -12.078 2.169 8.990 1.00 93.81 297 SER A O 1
ATOM 2303 N N . LEU A 1 298 ? -10.771 2.755 7.252 1.00 92.88 298 LEU A N 1
ATOM 2304 C CA . LEU A 1 298 ? -9.966 1.533 7.221 1.00 92.88 298 LEU A CA 1
ATOM 2305 C C . LEU A 1 298 ? -9.154 1.351 8.516 1.00 92.88 298 LEU A C 1
ATOM 2307 O O . LEU A 1 298 ? -9.024 0.236 9.015 1.00 92.88 298 LEU A O 1
ATOM 2311 N N . LEU A 1 299 ? -8.654 2.447 9.093 1.00 90.12 299 LEU A N 1
ATOM 2312 C CA . LEU A 1 299 ? -7.924 2.441 10.366 1.00 90.12 299 LEU A CA 1
ATOM 2313 C C . LEU A 1 299 ? -8.842 2.329 11.598 1.00 90.12 299 LEU A C 1
ATOM 2315 O O . LEU A 1 299 ? -8.393 1.957 12.684 1.00 90.12 299 LEU A O 1
ATOM 2319 N N . LYS A 1 300 ? -10.134 2.652 11.475 1.00 80.81 300 LYS A N 1
ATOM 2320 C CA . LYS A 1 300 ? -11.068 2.664 12.608 1.00 80.81 300 LYS A CA 1
ATOM 2321 C C . LYS A 1 300 ? -11.499 1.255 13.011 1.00 80.81 300 LYS A C 1
ATOM 2323 O O . LYS A 1 300 ? -12.241 0.573 12.312 1.00 80.81 300 LYS A O 1
ATOM 2328 N N . LYS A 1 301 ? -11.171 0.866 14.245 1.00 56.94 301 LYS A N 1
ATOM 2329 C CA . LYS A 1 301 ? -11.793 -0.280 14.924 1.00 56.94 301 LYS A CA 1
ATOM 2330 C C . LYS A 1 301 ? -13.187 0.123 15.419 1.00 56.94 301 LYS A C 1
ATOM 2332 O O . LYS A 1 301 ? -13.307 0.813 16.428 1.00 56.94 301 LYS A O 1
ATOM 2337 N N . LYS A 1 302 ? -14.267 -0.298 14.749 1.00 50.28 302 LYS A N 1
ATOM 2338 C CA . LYS A 1 302 ? -15.620 -0.145 15.317 1.00 50.28 302 LYS A CA 1
ATOM 2339 C C . LYS A 1 302 ? -15.942 -1.324 16.227 1.00 50.28 302 LYS A C 1
ATOM 2341 O O . LYS A 1 302 ? -16.180 -2.427 15.754 1.00 50.28 302 LYS A O 1
ATOM 2346 N N . ARG A 1 303 ? -16.008 -1.063 17.535 1.00 43.06 303 ARG A N 1
ATOM 2347 C CA . ARG A 1 303 ? -16.349 -2.076 18.539 1.00 43.06 303 ARG A CA 1
ATOM 2348 C C . ARG A 1 303 ? -17.860 -2.356 18.645 1.00 43.06 303 ARG A C 1
ATOM 2350 O O . ARG A 1 303 ? -18.215 -3.449 19.058 1.00 43.06 303 ARG A O 1
ATOM 2357 N N . HIS A 1 304 ? -18.765 -1.443 18.257 1.00 38.34 304 HIS A N 1
ATOM 2358 C CA . HIS A 1 304 ? -20.151 -1.499 18.780 1.00 38.34 304 HIS A CA 1
ATOM 2359 C C . HIS A 1 304 ? -21.339 -1.199 17.849 1.00 38.34 304 HIS A C 1
ATOM 2361 O O . HIS A 1 304 ? -22.438 -1.023 18.359 1.00 38.34 304 HIS A O 1
ATOM 2367 N N . GLN A 1 305 ? -21.213 -1.189 16.517 1.00 36.59 305 GLN A N 1
ATOM 2368 C CA . GLN A 1 305 ? -22.399 -0.900 15.674 1.00 36.59 305 GLN A CA 1
ATOM 2369 C C . GLN A 1 305 ? -22.906 -2.056 14.813 1.00 36.59 305 GLN A C 1
ATOM 2371 O O . GLN A 1 305 ? -24.029 -2.011 14.328 1.00 36.59 305 GLN A O 1
ATOM 2376 N N . TYR A 1 306 ? -22.134 -3.129 14.687 1.00 39.16 306 TYR A N 1
ATOM 2377 C CA . TYR A 1 306 ? -22.571 -4.351 14.028 1.00 39.16 306 TYR A CA 1
ATOM 2378 C C . TYR A 1 306 ? -21.883 -5.503 14.742 1.00 39.16 306 TYR A C 1
ATOM 2380 O O . TYR A 1 306 ? -20.661 -5.479 14.903 1.00 39.16 306 TYR A O 1
ATOM 2388 N N . ARG A 1 307 ? -22.647 -6.506 15.172 1.00 35.00 307 ARG A N 1
ATOM 2389 C CA . ARG A 1 307 ? -22.156 -7.755 15.775 1.00 35.00 307 ARG A CA 1
ATOM 2390 C C . ARG A 1 307 ? -21.447 -8.619 14.711 1.00 35.00 307 ARG A C 1
ATOM 2392 O O . ARG A 1 307 ? -21.865 -9.726 14.397 1.00 35.00 307 ARG A O 1
ATOM 2399 N N . THR A 1 308 ? -20.439 -8.041 14.055 1.00 37.88 308 THR A N 1
ATOM 2400 C CA . THR A 1 308 ? -19.641 -8.623 12.963 1.00 37.88 308 THR A CA 1
ATOM 2401 C C . THR A 1 308 ? -18.235 -8.001 12.853 1.00 37.88 308 THR A C 1
ATOM 2403 O O . THR A 1 308 ? -17.412 -8.561 12.151 1.00 37.88 308 THR A O 1
ATOM 2406 N N . ILE A 1 309 ? -17.897 -6.904 13.556 1.00 40.88 309 ILE A N 1
ATOM 2407 C CA . ILE A 1 309 ? -16.510 -6.357 13.589 1.00 40.88 309 ILE A CA 1
ATOM 2408 C C . ILE A 1 309 ? -15.830 -6.646 14.945 1.00 40.88 309 ILE A C 1
ATOM 2410 O O . ILE A 1 309 ? -14.924 -5.944 15.381 1.00 40.88 309 ILE A O 1
ATOM 2414 N N . GLU A 1 310 ? -16.252 -7.705 15.643 1.00 36.41 310 GLU A N 1
ATOM 2415 C CA . GLU A 1 310 ? -15.637 -8.108 16.920 1.00 36.41 310 GLU A CA 1
ATOM 2416 C C . GLU A 1 310 ? -14.587 -9.222 16.805 1.00 36.41 310 GLU A C 1
ATOM 2418 O O . GLU A 1 310 ? -14.089 -9.698 17.819 1.00 36.41 310 GLU A O 1
ATOM 2423 N N . VAL A 1 311 ? -14.162 -9.585 15.590 1.00 39.50 311 VAL A N 1
ATOM 2424 C CA . VAL A 1 311 ? -13.082 -10.564 15.379 1.00 39.50 311 VAL A CA 1
ATOM 2425 C C . VAL A 1 311 ? -12.228 -10.165 14.173 1.00 39.50 311 VAL A C 1
ATOM 2427 O O . VAL A 1 311 ? -12.360 -10.739 13.106 1.00 39.50 311 VAL A O 1
ATOM 2430 N N . PHE A 1 312 ? -11.370 -9.149 14.302 1.00 49.12 312 PHE A N 1
ATOM 2431 C CA . PHE A 1 312 ? -10.398 -8.830 13.230 1.00 49.12 312 PHE A CA 1
ATOM 2432 C C . PHE A 1 312 ? -8.964 -8.604 13.711 1.00 49.12 312 PHE A C 1
ATOM 2434 O O . PHE A 1 312 ? -8.013 -8.787 12.958 1.00 49.12 312 PHE A O 1
ATOM 2441 N N . TRP A 1 313 ? -8.783 -8.312 14.998 1.00 52.56 313 TRP A N 1
ATOM 2442 C CA . TRP A 1 313 ? -7.471 -7.986 15.566 1.00 52.56 313 TRP A CA 1
ATOM 2443 C C . TRP A 1 313 ? -7.051 -8.924 16.704 1.00 52.56 313 TRP A C 1
ATOM 2445 O O . TRP A 1 313 ? -6.126 -8.598 17.435 1.00 52.56 313 TRP A O 1
ATOM 2455 N N . ARG A 1 314 ? -7.742 -10.062 16.884 1.00 42.00 314 ARG A N 1
ATOM 2456 C CA . ARG A 1 314 ? -7.526 -10.977 18.024 1.00 42.00 314 ARG A CA 1
ATOM 2457 C C . ARG A 1 314 ? -7.362 -12.463 17.679 1.00 42.00 314 ARG A C 1
ATOM 2459 O O . ARG A 1 314 ? -7.147 -13.250 18.586 1.00 42.00 314 ARG A O 1
ATOM 2466 N N . GLN A 1 315 ? -7.439 -12.855 16.408 1.00 36.50 315 GLN A N 1
ATOM 2467 C CA . GLN A 1 315 ? -7.247 -14.248 15.987 1.00 36.50 315 GLN A CA 1
ATOM 2468 C C . GLN A 1 315 ? -6.371 -14.301 14.736 1.00 36.50 315 GLN A C 1
ATOM 2470 O O . GLN A 1 315 ? -6.841 -14.273 13.607 1.00 36.50 315 GLN A O 1
ATOM 2475 N N . ALA A 1 316 ? -5.065 -14.310 14.971 1.00 39.41 316 ALA A N 1
ATOM 2476 C CA . ALA A 1 316 ? -4.083 -14.967 14.113 1.00 39.41 316 ALA A CA 1
ATOM 2477 C C . ALA A 1 316 ? -3.110 -15.758 15.006 1.00 39.41 316 ALA A C 1
ATOM 2479 O O . ALA A 1 316 ? -1.930 -15.881 14.701 1.00 39.41 316 ALA A O 1
ATOM 2480 N N . ASP A 1 317 ? -3.619 -16.236 16.146 1.00 39.53 317 ASP A N 1
ATOM 2481 C CA . ASP A 1 317 ? -2.874 -17.060 17.083 1.00 39.53 317 ASP A CA 1
ATOM 2482 C C . ASP A 1 317 ? -3.267 -18.519 16.823 1.00 39.53 317 ASP A C 1
ATOM 2484 O O . ASP A 1 317 ? -4.403 -18.927 17.063 1.00 39.53 317 ASP A O 1
ATOM 2488 N N . HIS A 1 318 ? -2.305 -19.257 16.269 1.00 37.12 318 HIS A N 1
ATOM 2489 C CA . HIS A 1 318 ? -2.263 -20.701 16.033 1.00 37.12 318 HIS A CA 1
ATOM 2490 C C . HIS A 1 318 ? -3.186 -21.358 14.971 1.00 37.12 318 HIS A C 1
ATOM 2492 O O . HIS A 1 318 ? -4.403 -21.451 15.100 1.00 37.12 318 HIS A O 1
ATOM 2498 N N . SER A 1 319 ? -2.495 -22.026 14.031 1.00 31.34 319 SER A N 1
ATOM 2499 C CA . SER A 1 319 ? -2.866 -23.185 13.190 1.00 31.34 319 SER A CA 1
ATOM 2500 C C . SER A 1 319 ? -3.447 -22.949 11.784 1.00 31.34 319 SER A C 1
ATOM 2502 O O . SER A 1 319 ? -4.613 -22.619 11.609 1.00 31.34 319 SER A O 1
ATOM 2504 N N . LEU A 1 320 ? -2.621 -23.222 10.761 1.00 30.88 320 LEU A N 1
ATOM 2505 C CA . LEU A 1 320 ? -2.677 -24.416 9.887 1.00 30.88 320 LEU A CA 1
ATOM 2506 C C . LEU A 1 320 ? -1.583 -24.257 8.810 1.00 30.88 320 LEU A C 1
ATOM 2508 O O . LEU A 1 320 ? -1.715 -23.474 7.882 1.00 30.88 320 LEU A O 1
ATOM 2512 N N . ILE A 1 321 ? -0.390 -24.806 9.052 1.00 33.91 321 ILE A N 1
ATOM 2513 C CA . ILE A 1 321 ? 0.066 -26.060 8.426 1.00 33.91 321 ILE A CA 1
ATOM 2514 C C . ILE A 1 321 ? 0.029 -25.951 6.896 1.00 33.91 321 ILE A C 1
ATOM 2516 O O . ILE A 1 321 ? -0.992 -26.219 6.261 1.00 33.91 321 ILE A O 1
ATOM 2520 N N . CYS A 1 322 ? 1.194 -25.620 6.323 1.00 27.73 322 CYS A N 1
ATOM 2521 C CA . CYS A 1 322 ? 1.572 -26.046 4.980 1.00 27.73 322 CYS A CA 1
ATOM 2522 C C . CYS A 1 322 ? 1.125 -27.497 4.792 1.00 27.73 322 CYS A C 1
ATOM 2524 O O . CYS A 1 322 ? 1.493 -28.374 5.576 1.00 27.73 322 CYS A O 1
ATOM 2526 N N . LYS A 1 323 ? 0.307 -27.749 3.771 1.00 30.59 323 LYS A N 1
ATOM 2527 C CA . LYS A 1 323 ? -0.027 -29.102 3.327 1.00 30.59 323 LYS A CA 1
ATOM 2528 C C . LYS A 1 323 ? 1.241 -29.764 2.780 1.00 30.59 323 LYS A C 1
ATOM 2530 O O . LYS A 1 323 ? 1.446 -29.814 1.574 1.00 30.59 323 LYS A O 1
ATOM 2535 N N . GLU A 1 324 ? 2.081 -30.279 3.667 1.00 34.50 324 GLU A N 1
ATOM 2536 C CA . GLU A 1 324 ? 3.133 -31.219 3.308 1.00 34.50 324 GLU A CA 1
ATOM 2537 C C . GLU A 1 324 ? 2.514 -32.589 3.025 1.00 34.50 324 GLU A C 1
ATOM 2539 O O . GLU A 1 324 ? 1.807 -33.184 3.850 1.00 34.50 324 GLU A O 1
ATOM 2544 N N . GLY A 1 325 ? 2.802 -33.098 1.828 1.00 31.86 325 GLY A N 1
ATOM 2545 C CA . GLY A 1 325 ? 2.571 -34.480 1.446 1.00 31.86 325 GLY A CA 1
ATOM 2546 C C . GLY A 1 325 ? 3.375 -35.413 2.344 1.00 31.86 325 GLY A C 1
ATOM 2547 O O . GLY A 1 325 ? 4.563 -35.639 2.144 1.00 31.86 325 GLY A O 1
ATOM 2548 N N . ARG A 1 326 ? 2.709 -35.990 3.341 1.00 30.41 326 ARG A N 1
ATOM 2549 C CA . ARG A 1 326 ? 3.284 -36.988 4.241 1.00 30.41 326 ARG A CA 1
ATOM 2550 C C . ARG A 1 326 ? 3.311 -38.361 3.551 1.00 30.41 326 ARG A C 1
ATOM 2552 O O . ARG A 1 326 ? 2.401 -39.168 3.733 1.00 30.41 326 ARG A O 1
ATOM 2559 N N . LEU A 1 327 ? 4.368 -38.651 2.791 1.00 29.55 327 LEU A N 1
ATOM 2560 C CA . LEU A 1 327 ? 4.729 -40.023 2.418 1.00 29.55 327 LEU A CA 1
ATOM 2561 C C . LEU A 1 327 ? 5.412 -40.695 3.620 1.00 29.55 327 LEU A C 1
ATOM 2563 O O . LEU A 1 327 ? 6.565 -40.435 3.947 1.00 29.55 327 LEU A O 1
ATOM 2567 N N . ARG A 1 328 ? 4.661 -41.556 4.316 1.00 29.91 328 ARG A N 1
ATOM 2568 C CA . ARG A 1 328 ? 5.195 -42.485 5.322 1.00 29.91 328 ARG A CA 1
ATOM 2569 C C . ARG A 1 328 ? 6.058 -43.538 4.622 1.00 29.91 328 ARG A C 1
ATOM 2571 O O . ARG A 1 328 ? 5.507 -44.423 3.972 1.00 29.91 328 ARG A O 1
ATOM 2578 N N . VAL A 1 329 ? 7.369 -43.521 4.846 1.00 29.89 329 VAL A N 1
ATOM 2579 C CA . VAL A 1 329 ? 8.211 -44.712 4.666 1.00 29.89 329 VAL A CA 1
ATOM 2580 C C . VAL A 1 329 ? 8.278 -45.437 6.010 1.00 29.89 329 VAL A C 1
ATOM 2582 O O . VAL A 1 329 ? 8.811 -44.921 6.989 1.00 29.89 329 VAL A O 1
ATOM 2585 N N . ARG A 1 330 ? 7.661 -46.622 6.071 1.00 29.33 330 ARG A N 1
ATOM 2586 C CA . ARG A 1 330 ? 7.880 -47.611 7.134 1.00 29.33 330 ARG A CA 1
ATOM 2587 C C . ARG A 1 330 ? 9.218 -48.286 6.843 1.00 29.33 330 ARG A C 1
ATOM 2589 O O . ARG A 1 330 ? 9.337 -48.938 5.812 1.00 29.33 330 ARG A O 1
ATOM 2596 N N . LEU A 1 331 ? 10.183 -48.153 7.746 1.00 29.83 331 LEU A N 1
ATOM 2597 C CA . LEU A 1 331 ? 11.293 -49.098 7.830 1.00 29.83 331 LEU A CA 1
ATOM 2598 C C . LEU A 1 331 ? 10.776 -50.353 8.551 1.00 29.83 331 LEU A C 1
ATOM 2600 O O . LEU A 1 331 ? 10.185 -50.240 9.629 1.00 29.83 331 LEU A O 1
ATOM 2604 N N . GLN A 1 332 ? 10.927 -51.506 7.899 1.00 43.59 332 GLN A N 1
ATOM 2605 C CA . GLN A 1 332 ? 10.940 -52.830 8.524 1.00 43.59 332 GLN A CA 1
ATOM 2606 C C . GLN A 1 332 ? 12.387 -53.236 8.759 1.00 43.59 332 GLN A C 1
ATOM 2608 O O . GLN A 1 332 ? 13.224 -52.873 7.899 1.00 43.59 332 GLN A O 1
#

InterPro domains:
  IPR016125 Peptidase C15, pyroglutamyl peptidase I-like [PF01470] (228-283)
  IPR016125 Peptidase C15, pyroglutamyl peptidase I-like [PTHR23402] (7-141)
  IPR036440 Peptidase C15, pyroglutamyl peptidase I-like superfamily [G3DSA:3.40.630.20] (9-142)
  IPR036440 Peptidase C15, pyroglutamyl peptidase I-like superfamily [G3DSA:3.40.630.20] (177-314)
  IPR036440 Peptidase C15, pyroglutamyl peptidase I-like superfamily [SSF53182] (10-131)
  IPR036440 Peptidase C15, pyroglutamyl peptidase I-like superfamily [SSF53182] (224-303)

pLDDT: mean 71.4, std 26.99, range [24.83, 98.69]

Secondary structure (DSSP, 8-state):
----PPPPEEEEEEEE---TT-S--HHHHHHHHHHHHHHHH-PPTTEEEEEEEEEPSSHHHHHHHHHHHHHHHHHHHHT--S--PEEEEEEEEE-TT-SSEEEE-EEES-B--SS--TTS---SSB-SSGGG--GGGTTSSS--S---------------------------------SSTTHHHHHHHHHHHHHHHHHHHHHHHHHHHHHTT-----TT----EEE-SS-HHHHHHHHHTTT--EEEES---SSHHHHHHHHHHHHHHHTT-EEEEEEE--TTTS-HHHHHHHHHHHH----SSSTTSSSSSS--SS--------------

Organism: NCBI:txid320322

Radius of gyration: 26.75 Å; chains: 1; bounding box: 64×84×94 Å

Foldseek 3Di:
DDDPDDFAEEEEEEEEADWPPDPDWLRVVLLVCLVVVCVVVDAAPRYHHDHRYYAYQAQLRRLVVLVVSLVVVLVVQVPDPPRRHAYEYEYEYADAPDLFKEWAFKFFQFAAAPAATRLRDGDHRDGLDPLLDHLPPPPPVPPPDDDDDDDDDDDDDDDDDDDDDDDDDDDDDDDDDPPDPPVVVVVVVVVVVVSVVVVVVSVVVSVVVCVVVVDPDPSPRNDGMFGWPAPRVLLQVVLVVVVGRYDYDNDLDNGNRSSSQRVVRVSQVVSVHTYIYMYDYDCVSPNSVRVSVSVSSSSDQDPDDDPRSPPGRPPPPDDDDDPDDDDDDDDD